Protein AF-A0A933GIL4-F1 (afdb_monomer)

Structure (mmCIF, N/CA/C/O backbone):
data_AF-A0A933GIL4-F1
#
_entry.id   AF-A0A933GIL4-F1
#
loop_
_atom_site.group_PDB
_atom_site.id
_atom_site.type_symbol
_atom_site.label_atom_id
_atom_site.label_alt_id
_atom_site.label_comp_id
_atom_site.label_asym_id
_atom_site.label_entity_id
_atom_site.label_seq_id
_atom_site.pdbx_PDB_ins_code
_atom_site.Cartn_x
_atom_site.Cartn_y
_atom_site.Cartn_z
_atom_site.occupancy
_atom_site.B_iso_or_equiv
_atom_site.auth_seq_id
_atom_site.auth_comp_id
_atom_site.auth_asym_id
_atom_site.auth_atom_id
_atom_site.pdbx_PDB_model_num
ATOM 1 N N . MET A 1 1 ? -9.774 -19.775 23.591 1.00 54.91 1 MET A N 1
ATOM 2 C CA . MET A 1 1 ? -10.561 -20.574 24.565 1.00 54.91 1 MET A CA 1
ATOM 3 C C . MET A 1 1 ? -11.204 -19.707 25.658 1.00 54.91 1 MET A C 1
ATOM 5 O O . MET A 1 1 ? -12.378 -19.913 25.929 1.00 54.91 1 MET A O 1
ATOM 9 N N . MET A 1 2 ? -10.523 -18.695 26.227 1.00 56.56 2 MET A N 1
ATOM 10 C CA . MET A 1 2 ? -11.135 -17.791 27.229 1.00 56.56 2 MET A CA 1
ATOM 11 C C . MET A 1 2 ? -12.311 -16.937 26.715 1.00 56.56 2 MET A C 1
ATOM 13 O O . MET A 1 2 ? -13.256 -16.726 27.466 1.00 56.56 2 MET A O 1
ATOM 17 N N . SER A 1 3 ? -12.311 -16.485 25.454 1.00 56.09 3 SER A N 1
ATOM 18 C CA . SER A 1 3 ? -13.395 -15.637 24.908 1.00 56.09 3 SER A CA 1
ATOM 19 C C . SER A 1 3 ? -14.776 -16.304 24.961 1.00 56.09 3 SER A C 1
ATOM 21 O O . SER A 1 3 ? -15.771 -15.674 25.314 1.00 56.09 3 SER A O 1
ATOM 23 N N . ILE A 1 4 ? -14.814 -17.608 24.678 1.00 66.50 4 ILE A N 1
ATOM 24 C CA . ILE A 1 4 ? -16.025 -18.433 24.682 1.00 66.50 4 ILE A CA 1
ATOM 25 C C . ILE A 1 4 ? -16.576 -18.555 26.108 1.00 66.50 4 ILE A C 1
ATOM 27 O O . ILE A 1 4 ? -17.784 -18.454 26.310 1.00 66.50 4 ILE A O 1
ATOM 31 N N . ILE A 1 5 ? -15.688 -18.681 27.099 1.00 71.38 5 ILE A N 1
ATOM 32 C CA . ILE A 1 5 ? -16.060 -18.757 28.516 1.00 71.38 5 ILE A CA 1
ATOM 33 C C . ILE A 1 5 ? -16.710 -17.443 28.960 1.00 71.38 5 ILE A C 1
ATOM 35 O O . ILE A 1 5 ? -17.788 -17.465 29.547 1.00 71.38 5 ILE A O 1
ATOM 39 N N . TYR A 1 6 ? -16.117 -16.289 28.637 1.00 71.75 6 TYR A N 1
ATOM 40 C CA . TYR A 1 6 ? -16.704 -14.995 29.002 1.00 71.75 6 TYR A CA 1
ATOM 41 C C . TYR A 1 6 ? -18.045 -14.731 28.307 1.00 71.75 6 TYR A C 1
ATOM 43 O O . TYR A 1 6 ? -18.961 -14.216 28.947 1.00 71.75 6 TYR A O 1
ATOM 51 N N . ALA A 1 7 ? -18.201 -15.133 27.042 1.00 73.00 7 ALA A N 1
ATOM 52 C CA . ALA A 1 7 ? -19.472 -15.020 26.327 1.00 73.00 7 ALA A CA 1
ATOM 53 C C . ALA A 1 7 ? -20.576 -15.888 26.962 1.00 73.00 7 ALA A C 1
ATOM 55 O O . ALA A 1 7 ? -21.700 -15.424 27.149 1.00 73.00 7 ALA A O 1
ATOM 56 N N . GLN A 1 8 ? -20.253 -17.124 27.357 1.00 76.81 8 GLN A N 1
ATOM 57 C CA . GLN A 1 8 ? -21.186 -18.020 28.052 1.00 76.81 8 GLN A CA 1
ATOM 58 C C . GLN A 1 8 ? -21.557 -17.505 29.448 1.00 76.81 8 GLN A C 1
ATOM 60 O O . GLN A 1 8 ? -22.727 -17.557 29.832 1.00 76.81 8 GLN A O 1
ATOM 65 N N . VAL A 1 9 ? -20.587 -16.965 30.193 1.00 75.38 9 VAL A N 1
ATOM 66 C CA . VAL A 1 9 ? -20.824 -16.357 31.511 1.00 75.38 9 VAL A CA 1
ATOM 67 C C . VAL A 1 9 ? -21.704 -15.114 31.389 1.00 75.38 9 VAL A C 1
ATOM 69 O O . VAL A 1 9 ? -22.632 -14.963 32.180 1.00 75.38 9 VAL A O 1
ATOM 72 N N . ASN A 1 10 ? -21.467 -14.258 30.390 1.00 77.69 10 ASN A N 1
ATOM 73 C CA . ASN A 1 10 ? -22.270 -13.055 30.176 1.00 77.69 10 ASN A CA 1
ATOM 74 C C . ASN A 1 10 ? -23.712 -13.411 29.781 1.00 77.69 10 ASN A C 1
ATOM 76 O O . ASN A 1 10 ? -24.658 -12.909 30.381 1.00 77.69 10 ASN A O 1
ATOM 80 N N . LYS A 1 11 ? -23.886 -14.370 28.858 1.00 78.12 11 LYS A N 1
ATOM 81 C CA . LYS A 1 11 ? -25.207 -14.884 28.470 1.00 78.12 11 LYS A CA 1
ATOM 82 C C . LYS A 1 11 ? -25.969 -15.458 29.669 1.00 78.12 11 LYS A C 1
ATOM 84 O O . LYS A 1 11 ? -27.085 -15.035 29.938 1.00 78.12 11 LYS A O 1
ATOM 89 N N . SER A 1 12 ? -25.336 -16.330 30.461 1.00 83.69 12 SER A N 1
ATOM 90 C CA . SER A 1 12 ? -25.975 -16.882 31.663 1.00 83.69 12 SER A CA 1
ATOM 91 C C . SER A 1 12 ? -26.290 -15.824 32.725 1.00 83.69 12 SER A C 1
ATOM 93 O O . SER A 1 12 ? -27.194 -16.056 33.525 1.00 83.69 12 SER A O 1
ATOM 95 N N . ALA A 1 13 ? -25.521 -14.738 32.815 1.00 79.50 13 ALA A N 1
ATOM 96 C CA . ALA A 1 13 ? -25.766 -13.666 33.775 1.00 79.50 13 ALA A CA 1
ATOM 97 C C . ALA A 1 13 ? -26.955 -12.798 33.347 1.00 79.50 13 ALA A C 1
ATOM 99 O O . ALA A 1 13 ? -27.804 -12.483 34.177 1.00 79.50 13 ALA A O 1
ATOM 100 N N . LEU A 1 14 ? -27.059 -12.491 32.050 1.00 78.94 14 LEU A N 1
ATOM 101 C CA . LEU A 1 14 ? -28.207 -11.794 31.467 1.00 78.94 14 LEU A CA 1
ATOM 102 C C . LEU A 1 14 ? -29.494 -12.615 31.611 1.00 78.94 14 LEU A C 1
ATOM 104 O O . LEU A 1 14 ? -30.491 -12.086 32.094 1.00 78.94 14 LEU A O 1
ATOM 108 N N . ASP A 1 15 ? -29.446 -13.917 31.310 1.00 86.62 15 ASP A N 1
ATOM 109 C CA . ASP A 1 15 ? -30.593 -14.830 31.451 1.00 86.62 15 ASP A CA 1
ATOM 110 C C . ASP A 1 15 ? -31.094 -14.931 32.907 1.00 86.62 15 ASP A C 1
ATOM 112 O O . ASP A 1 15 ? -32.265 -15.211 33.155 1.00 86.62 15 ASP A O 1
ATOM 116 N N . LYS A 1 16 ? -30.209 -14.695 33.886 1.00 88.94 16 LYS A N 1
ATOM 117 C CA . LYS A 1 16 ? -30.516 -14.726 35.327 1.00 88.94 16 LYS A CA 1
ATOM 118 C C . LYS A 1 16 ? -30.777 -13.344 35.929 1.00 88.94 16 LYS A C 1
ATOM 120 O O . LYS A 1 16 ? -30.914 -13.251 37.145 1.00 88.94 16 LYS A O 1
ATOM 125 N N . ALA A 1 17 ? -30.817 -12.293 35.107 1.00 87.06 17 ALA A N 1
ATOM 126 C CA . ALA A 1 17 ? -30.915 -10.904 35.550 1.00 87.06 17 ALA A CA 1
ATOM 127 C C . ALA A 1 17 ? -29.883 -10.541 36.645 1.00 87.06 17 ALA A C 1
ATOM 129 O O . ALA A 1 17 ? -30.202 -9.834 37.598 1.00 87.06 17 ALA A O 1
ATOM 130 N N . ASP A 1 18 ? -28.641 -11.028 36.511 1.00 88.19 18 ASP A N 1
ATOM 131 C CA . ASP A 1 18 ? -27.508 -10.706 37.388 1.00 88.19 18 ASP A CA 1
ATOM 132 C C . ASP A 1 18 ? -26.613 -9.640 36.721 1.00 88.19 18 ASP A C 1
ATOM 134 O O . ASP A 1 18 ? -25.655 -9.971 36.003 1.00 88.19 18 ASP A O 1
ATOM 138 N N . PRO A 1 19 ? -26.905 -8.341 36.931 1.00 80.44 19 PRO A N 1
ATOM 139 C CA . PRO A 1 19 ? -26.177 -7.258 36.281 1.00 80.44 19 PRO A CA 1
ATOM 140 C C . PRO A 1 19 ? -24.718 -7.184 36.739 1.00 80.44 19 PRO A C 1
ATOM 142 O O . PRO A 1 19 ? -23.852 -6.782 35.964 1.00 80.44 19 PRO A O 1
ATOM 145 N N . PHE A 1 20 ? -24.406 -7.607 37.968 1.00 84.69 20 PHE A N 1
ATOM 146 C CA . PHE A 1 20 ? -23.044 -7.554 38.495 1.00 84.69 20 PHE A CA 1
ATOM 147 C C . PHE A 1 20 ? -22.136 -8.563 37.795 1.00 84.69 20 PHE A C 1
ATOM 149 O O . PHE A 1 20 ? -21.028 -8.208 37.381 1.00 84.69 20 PHE A O 1
ATOM 156 N N . ARG A 1 21 ? -22.606 -9.800 37.594 1.00 79.31 21 ARG A N 1
ATOM 157 C CA . ARG A 1 21 ? -21.859 -10.790 36.806 1.00 79.31 21 ARG A CA 1
ATOM 158 C C . ARG A 1 21 ? -21.740 -10.405 35.339 1.00 79.31 21 ARG A C 1
ATOM 160 O O . ARG A 1 21 ? -20.662 -10.591 34.775 1.00 79.31 21 ARG A O 1
ATOM 167 N N . ALA A 1 22 ? -22.792 -9.853 34.736 1.00 77.69 22 ALA A N 1
ATOM 168 C CA . ALA A 1 22 ? -22.752 -9.409 33.343 1.00 77.69 22 ALA A CA 1
ATOM 169 C C . ALA A 1 22 ? -21.713 -8.290 33.138 1.00 77.69 22 ALA A C 1
ATOM 171 O O . ALA A 1 22 ? -20.880 -8.356 32.228 1.00 77.69 22 ALA A O 1
ATOM 172 N N . VAL A 1 23 ? -21.676 -7.303 34.042 1.00 84.12 23 VAL A N 1
ATOM 173 C CA . VAL A 1 23 ? -20.678 -6.222 34.021 1.00 84.12 23 VAL A CA 1
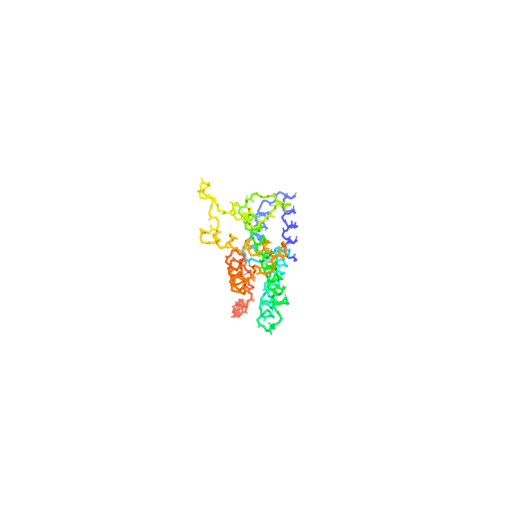ATOM 174 C C . VAL A 1 23 ? -19.266 -6.760 34.255 1.00 84.12 23 VAL A C 1
ATOM 176 O O . VAL A 1 23 ? -18.346 -6.382 33.531 1.00 84.12 23 VAL A O 1
ATOM 179 N N . ALA A 1 24 ? -19.067 -7.661 35.220 1.00 81.88 24 ALA A N 1
ATOM 180 C CA . ALA A 1 24 ? -17.754 -8.252 35.486 1.00 81.88 24 ALA A CA 1
ATOM 181 C C . ALA A 1 24 ? -17.229 -9.076 34.297 1.00 81.88 24 ALA A C 1
ATOM 183 O O . ALA A 1 24 ? -16.057 -8.958 33.936 1.00 81.88 24 ALA A O 1
ATO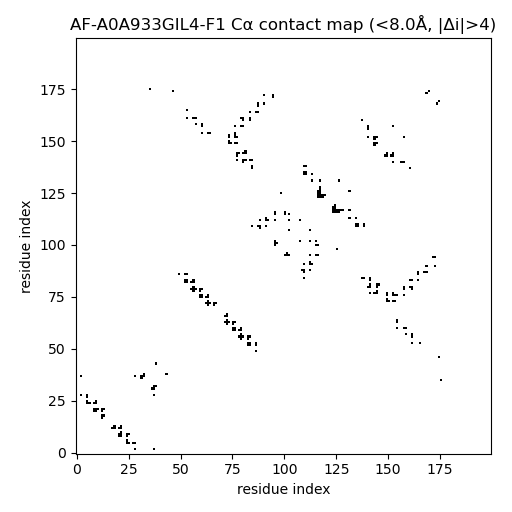M 184 N N . ALA A 1 25 ? -18.093 -9.866 33.652 1.00 80.69 25 ALA A N 1
ATOM 185 C CA . ALA A 1 25 ? -17.741 -10.624 32.456 1.00 80.69 25 ALA A CA 1
ATOM 186 C C . ALA A 1 25 ? -17.396 -9.695 31.284 1.00 80.69 25 ALA A C 1
ATOM 188 O O . ALA A 1 25 ? -16.374 -9.890 30.630 1.00 80.69 25 ALA A O 1
ATOM 189 N N . SER A 1 26 ? -18.194 -8.644 31.074 1.00 79.75 26 SER A N 1
ATOM 190 C CA . SER A 1 26 ? -17.962 -7.650 30.018 1.00 79.75 26 SER A CA 1
ATOM 191 C C . SER A 1 26 ? -16.644 -6.900 30.226 1.00 79.75 26 SER A C 1
ATOM 193 O O . SER A 1 26 ? -15.865 -6.761 29.289 1.00 79.75 26 SER A O 1
ATOM 195 N N . ARG A 1 27 ? -16.326 -6.503 31.466 1.00 82.50 27 ARG A N 1
ATOM 196 C CA . ARG A 1 27 ? -15.027 -5.902 31.817 1.00 82.50 27 ARG A CA 1
ATOM 197 C C . ARG A 1 27 ? -13.855 -6.850 31.571 1.00 82.50 27 ARG A C 1
ATOM 199 O O . ARG A 1 27 ? -12.800 -6.391 31.159 1.00 82.50 27 ARG A O 1
ATOM 206 N N . GLY A 1 28 ? -14.029 -8.151 31.804 1.00 78.94 28 GLY A N 1
ATOM 207 C CA . GLY A 1 28 ? -13.015 -9.160 31.487 1.00 78.94 28 GLY A CA 1
ATOM 208 C C . GLY A 1 28 ? -12.741 -9.272 29.985 1.00 78.94 28 GLY A C 1
ATOM 209 O O . GLY A 1 28 ? -11.585 -9.354 29.587 1.00 78.94 28 GLY A O 1
ATOM 210 N N . VAL A 1 29 ? -13.787 -9.211 29.154 1.00 76.75 29 VAL A N 1
ATOM 211 C CA . VAL A 1 29 ? -13.659 -9.177 27.686 1.00 76.75 29 VAL A CA 1
ATOM 212 C C . VAL A 1 29 ? -12.971 -7.895 27.228 1.00 76.75 29 VAL A C 1
ATOM 214 O O . VAL A 1 29 ? -12.019 -7.978 26.466 1.00 76.75 29 VAL A O 1
ATOM 217 N N . VAL A 1 30 ? -13.402 -6.731 27.723 1.00 74.50 30 VAL A N 1
ATOM 218 C CA . VAL A 1 30 ? -12.770 -5.439 27.402 1.00 74.50 30 VAL A CA 1
ATOM 219 C C . VAL A 1 30 ? -11.296 -5.456 27.793 1.00 74.50 30 VAL A C 1
ATOM 221 O O . VAL A 1 30 ? -10.448 -5.188 26.958 1.00 74.50 30 VAL A O 1
ATOM 224 N N . LYS A 1 31 ? -10.972 -5.907 29.008 1.00 76.69 31 LYS A N 1
ATOM 225 C CA . LYS A 1 31 ? -9.587 -6.024 29.468 1.00 76.69 31 LYS A CA 1
ATOM 226 C C . LYS A 1 31 ? -8.755 -6.961 28.589 1.00 76.69 31 LYS A C 1
ATOM 228 O O . LYS A 1 31 ? -7.637 -6.620 28.241 1.00 76.69 31 LYS A O 1
ATOM 233 N N . LEU A 1 32 ? -9.287 -8.123 28.204 1.00 70.56 32 LEU A N 1
ATOM 234 C CA . LEU A 1 32 ? -8.583 -9.027 27.292 1.00 70.56 32 LEU A CA 1
ATOM 235 C C . LEU A 1 32 ? -8.429 -8.434 25.886 1.00 70.56 32 LEU A C 1
ATOM 237 O O . LEU A 1 32 ? -7.458 -8.753 25.215 1.00 70.56 32 LEU A O 1
ATOM 241 N N . PHE A 1 33 ? -9.361 -7.608 25.420 1.00 70.00 33 PHE A N 1
ATOM 242 C CA . PHE A 1 33 ? -9.220 -6.883 24.158 1.00 70.00 33 PHE A CA 1
ATOM 243 C C . PHE A 1 33 ? -8.138 -5.800 24.258 1.00 70.00 33 PHE A C 1
ATOM 245 O O . PHE A 1 33 ? -7.215 -5.800 23.449 1.00 70.00 33 PHE A O 1
ATOM 252 N N . ASP A 1 34 ? -8.191 -4.966 25.298 1.00 63.38 34 ASP A N 1
ATOM 253 C CA . ASP A 1 34 ? -7.226 -3.893 25.562 1.00 63.38 34 ASP A CA 1
ATOM 254 C C . ASP A 1 34 ? -5.801 -4.435 25.776 1.00 63.38 34 ASP A C 1
ATOM 256 O O . ASP A 1 34 ? -4.825 -3.843 25.321 1.00 63.38 34 ASP A O 1
ATOM 260 N N . GLU A 1 35 ? -5.670 -5.589 26.438 1.00 69.75 35 GLU A N 1
ATOM 261 C CA . GLU A 1 35 ? -4.392 -6.274 26.681 1.00 69.75 35 GLU A CA 1
ATOM 262 C C . GLU A 1 35 ? -3.958 -7.175 25.505 1.00 69.75 35 GLU A C 1
ATOM 264 O O . GLU A 1 35 ? -2.957 -7.884 25.608 1.00 69.75 35 GLU A O 1
ATOM 269 N N . GLY A 1 36 ? -4.702 -7.193 24.392 1.00 58.59 36 GLY A N 1
ATOM 270 C CA . GLY A 1 36 ? -4.370 -7.980 23.196 1.00 58.59 36 GLY A CA 1
ATOM 271 C C . GLY A 1 36 ? -4.590 -9.496 23.322 1.00 58.59 36 GLY A C 1
ATOM 272 O O . GLY A 1 36 ? -4.270 -10.250 22.407 1.00 58.59 36 GLY A O 1
ATOM 273 N N . GLY A 1 37 ? -5.178 -9.973 24.421 1.00 65.38 37 GLY A N 1
ATOM 274 C CA . GLY A 1 37 ? -5.617 -11.362 24.608 1.00 65.38 37 GLY A CA 1
ATOM 275 C C . GLY A 1 37 ? -6.838 -11.770 23.763 1.00 65.38 37 GLY A C 1
ATOM 276 O O . GLY A 1 37 ? -7.138 -12.962 23.656 1.00 65.38 37 GLY A O 1
ATOM 277 N N . LEU A 1 38 ? -7.544 -10.808 23.155 1.00 66.31 38 LEU A N 1
ATOM 278 C CA . LEU A 1 38 ? -8.595 -11.017 22.153 1.00 66.31 38 LEU A CA 1
ATOM 279 C C . LEU A 1 38 ? -8.208 -10.351 20.831 1.00 66.31 38 LEU A C 1
ATOM 281 O O . LEU A 1 38 ? -8.673 -9.260 20.511 1.00 66.31 38 LEU A O 1
ATOM 285 N N . THR A 1 39 ? -7.389 -11.027 20.032 1.00 65.94 39 THR A N 1
ATOM 286 C CA . THR A 1 39 ? -7.159 -10.639 18.637 1.00 65.94 39 THR A CA 1
ATOM 287 C C . THR A 1 39 ? -8.165 -11.319 17.714 1.00 65.94 39 THR A C 1
ATOM 289 O O . THR A 1 39 ? -8.634 -12.430 17.969 1.00 65.94 39 THR A O 1
ATOM 292 N N . SER A 1 40 ? -8.508 -10.649 16.613 1.00 70.25 40 SER A N 1
ATOM 293 C CA . SER A 1 40 ? -9.212 -11.287 15.501 1.00 70.25 40 SER A CA 1
ATOM 294 C C . SER A 1 40 ? -8.217 -12.188 14.760 1.00 70.25 40 SER A C 1
ATOM 296 O O . SER A 1 40 ? -7.281 -11.649 14.162 1.00 70.25 40 SER A O 1
ATOM 298 N N . PRO A 1 41 ? -8.391 -13.528 14.733 1.00 73.19 41 PRO A N 1
ATOM 299 C CA . PRO A 1 41 ? -7.483 -14.418 14.002 1.00 73.19 41 PRO A CA 1
ATOM 300 C C . PRO A 1 41 ? -7.381 -14.040 12.523 1.00 73.19 41 PRO A C 1
ATOM 302 O O . PRO A 1 41 ? -6.319 -14.129 11.920 1.00 73.19 41 PRO A O 1
ATOM 305 N N . ARG A 1 42 ? -8.482 -13.530 11.957 1.00 71.81 42 ARG A N 1
ATOM 306 C CA . ARG A 1 42 ? -8.527 -13.007 10.591 1.00 71.81 42 ARG A CA 1
ATOM 307 C C . ARG A 1 42 ? -7.583 -11.820 10.397 1.00 71.81 42 ARG A C 1
ATOM 309 O O . ARG A 1 42 ? -6.921 -11.748 9.372 1.00 71.81 42 ARG A O 1
ATOM 316 N N . LEU A 1 43 ? -7.524 -10.903 11.363 1.00 74.75 43 LEU A N 1
ATOM 317 C CA . LEU A 1 43 ? -6.654 -9.728 11.287 1.00 74.75 43 LEU A CA 1
ATOM 318 C C . LEU A 1 43 ? -5.178 -10.115 11.453 1.00 74.75 43 LEU A C 1
ATOM 320 O O . LEU A 1 43 ? -4.331 -9.576 10.749 1.00 74.75 43 LEU A O 1
ATOM 324 N N . ALA A 1 44 ? -4.886 -11.077 12.335 1.00 78.25 44 ALA A N 1
ATOM 325 C CA . ALA A 1 44 ? -3.537 -11.607 12.524 1.00 78.25 44 ALA A CA 1
ATOM 326 C C . ALA A 1 44 ? -3.003 -12.268 11.243 1.00 78.25 44 ALA A C 1
ATOM 328 O O . ALA A 1 44 ? -1.940 -11.887 10.763 1.00 78.25 44 ALA A O 1
ATOM 329 N N . ILE A 1 45 ? -3.789 -13.170 10.641 1.00 81.50 45 ILE A N 1
ATOM 330 C CA . ILE A 1 45 ? -3.450 -13.811 9.361 1.00 81.50 45 ILE A CA 1
ATOM 331 C C . ILE A 1 45 ? -3.271 -12.762 8.260 1.00 81.50 45 ILE A C 1
ATOM 333 O O . ILE A 1 45 ? -2.323 -12.829 7.488 1.00 81.50 45 ILE A O 1
ATOM 337 N N . ALA A 1 46 ? -4.153 -11.762 8.188 1.00 80.31 46 ALA A N 1
ATOM 338 C CA . ALA A 1 46 ? -4.036 -10.720 7.176 1.00 80.31 46 ALA A CA 1
ATOM 339 C C . ALA A 1 46 ? -2.754 -9.874 7.336 1.00 80.31 46 ALA A C 1
ATOM 341 O O . ALA A 1 46 ? -2.149 -9.532 6.329 1.00 80.31 46 ALA A O 1
ATOM 342 N N . HIS A 1 47 ? -2.290 -9.587 8.562 1.00 83.69 47 HIS A N 1
ATOM 343 C CA . HIS A 1 47 ? -0.986 -8.927 8.765 1.00 83.69 47 HIS A CA 1
ATOM 344 C C . HIS A 1 47 ? 0.206 -9.823 8.391 1.00 83.69 47 HIS A C 1
ATOM 346 O O . HIS A 1 47 ? 1.218 -9.319 7.909 1.00 83.69 47 HIS A O 1
ATOM 352 N N . GLU A 1 48 ? 0.118 -11.134 8.623 1.00 86.94 48 GLU A N 1
ATOM 353 C CA . GLU A 1 48 ? 1.161 -12.085 8.216 1.00 86.94 48 GLU A CA 1
ATOM 354 C C . GLU A 1 48 ? 1.279 -12.139 6.689 1.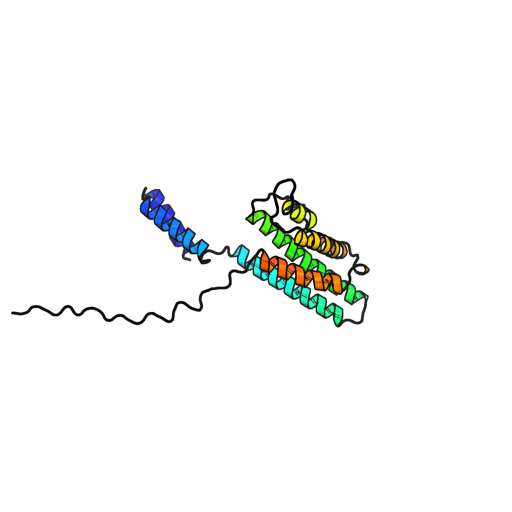00 86.94 48 GLU A C 1
ATOM 356 O O . GLU A 1 48 ? 2.359 -11.912 6.146 1.00 86.94 48 GLU A O 1
ATOM 361 N N . ILE A 1 49 ? 0.145 -12.307 6.000 1.00 89.19 49 ILE A N 1
ATOM 362 C CA . ILE A 1 49 ? 0.074 -12.299 4.534 1.00 89.19 49 ILE A CA 1
ATOM 363 C C . ILE A 1 49 ? 0.609 -10.978 3.972 1.00 89.19 49 ILE A C 1
ATOM 365 O O . ILE A 1 49 ? 1.383 -10.981 3.020 1.00 89.19 49 ILE A O 1
ATOM 369 N N . GLU A 1 50 ? 0.227 -9.843 4.554 1.00 91.44 50 GLU A N 1
ATOM 370 C CA . GLU A 1 50 ? 0.730 -8.526 4.156 1.00 91.44 50 GLU A CA 1
ATOM 371 C C . GLU A 1 50 ? 2.255 -8.414 4.321 1.00 91.44 50 GLU A C 1
ATOM 373 O O . GLU A 1 50 ? 2.953 -7.943 3.418 1.00 91.44 50 GLU A O 1
ATOM 378 N N . GLY A 1 51 ? 2.791 -8.907 5.441 1.00 90.69 51 GLY A N 1
ATOM 379 C CA . GLY A 1 51 ? 4.230 -8.992 5.673 1.00 90.69 51 GLY A CA 1
ATOM 380 C C . GLY A 1 51 ? 4.942 -9.826 4.607 1.00 90.69 51 GLY A C 1
ATOM 381 O O . GLY A 1 51 ? 5.966 -9.390 4.072 1.00 90.69 51 GLY A O 1
ATOM 382 N N . ASP A 1 52 ? 4.379 -10.978 4.251 1.00 94.12 52 ASP A N 1
ATOM 383 C CA . ASP A 1 52 ? 4.911 -11.869 3.221 1.00 94.12 52 ASP A CA 1
ATOM 384 C C . ASP A 1 52 ? 4.852 -11.255 1.820 1.00 94.12 52 ASP A C 1
ATOM 386 O O . ASP A 1 52 ? 5.825 -11.355 1.068 1.00 94.12 52 ASP A O 1
ATOM 390 N N . LEU A 1 53 ? 3.770 -10.546 1.480 1.00 95.19 53 LEU A N 1
ATOM 391 C CA . LEU A 1 53 ? 3.660 -9.802 0.222 1.00 95.19 53 LEU A CA 1
ATOM 392 C C . LEU A 1 53 ? 4.774 -8.759 0.098 1.00 95.19 53 LEU A C 1
ATOM 394 O O . LEU A 1 53 ? 5.417 -8.661 -0.948 1.00 95.19 53 LEU A O 1
ATOM 398 N N . LEU A 1 54 ? 5.047 -8.011 1.169 1.00 96.94 54 LEU A N 1
ATOM 399 C CA . LEU A 1 54 ? 6.112 -7.007 1.180 1.00 96.94 54 LEU A CA 1
ATOM 400 C C . LEU A 1 54 ? 7.513 -7.633 1.188 1.00 96.94 54 LEU A C 1
ATOM 402 O O . LEU A 1 54 ? 8.449 -7.046 0.641 1.00 96.94 54 LEU A O 1
ATOM 406 N N . ASN A 1 55 ? 7.684 -8.815 1.784 1.00 97.62 55 ASN A N 1
ATOM 407 C CA . ASN A 1 55 ? 8.937 -9.571 1.707 1.00 97.62 55 ASN A CA 1
ATOM 408 C C . ASN A 1 55 ? 9.183 -10.076 0.279 1.00 97.62 55 ASN A C 1
ATOM 410 O O . ASN A 1 55 ? 10.296 -9.966 -0.240 1.00 97.62 55 ASN A O 1
ATOM 414 N N . LEU A 1 56 ? 8.136 -10.561 -0.390 1.00 98.25 56 LEU A N 1
ATOM 415 C CA . LEU A 1 56 ? 8.211 -10.967 -1.787 1.00 98.25 56 LEU A CA 1
ATOM 416 C C . LEU A 1 56 ? 8.490 -9.765 -2.698 1.00 98.25 56 LEU A C 1
ATOM 418 O O . LEU A 1 56 ? 9.362 -9.856 -3.557 1.00 98.25 56 LEU A O 1
ATOM 422 N N . ALA A 1 57 ? 7.830 -8.623 -2.483 1.00 98.25 57 ALA A N 1
ATOM 423 C CA . ALA A 1 57 ? 8.087 -7.394 -3.235 1.00 98.25 57 ALA A CA 1
ATOM 424 C C . ALA A 1 57 ? 9.552 -6.934 -3.113 1.00 98.25 57 ALA A C 1
ATOM 426 O O . ALA A 1 57 ? 10.184 -6.574 -4.111 1.00 98.25 57 ALA A O 1
ATOM 427 N N . GLN A 1 58 ? 10.122 -7.018 -1.908 1.00 98.19 58 GLN A N 1
ATOM 428 C CA . GLN A 1 58 ? 11.539 -6.745 -1.671 1.00 98.19 58 GLN A CA 1
ATOM 429 C C . GLN A 1 58 ? 12.435 -7.726 -2.442 1.00 98.19 58 GLN A C 1
ATOM 431 O O . GLN A 1 58 ? 13.334 -7.303 -3.168 1.00 98.19 58 GLN A O 1
ATOM 436 N N . SER A 1 59 ? 12.149 -9.028 -2.364 1.00 98.31 59 SER A N 1
ATOM 437 C CA . SER A 1 59 ? 12.908 -10.057 -3.087 1.00 98.31 59 SER A CA 1
ATOM 438 C C . SER A 1 59 ? 12.882 -9.853 -4.609 1.00 98.31 59 SER A C 1
ATOM 440 O O . SER A 1 59 ? 13.904 -10.015 -5.275 1.00 98.31 59 SER A O 1
ATOM 442 N N . GLN A 1 60 ? 11.744 -9.436 -5.169 1.00 98.44 60 GLN A N 1
ATOM 443 C CA . GLN A 1 60 ? 11.625 -9.103 -6.592 1.00 98.44 60 GLN A CA 1
ATOM 444 C C . GLN A 1 60 ? 12.436 -7.853 -6.961 1.00 98.44 60 GLN A C 1
ATOM 446 O O . GLN A 1 60 ? 13.086 -7.826 -8.004 1.00 98.44 60 GLN A O 1
ATOM 451 N N . THR A 1 61 ? 12.468 -6.849 -6.084 1.00 97.50 61 THR A N 1
ATOM 452 C CA . THR A 1 61 ? 13.294 -5.645 -6.272 1.00 97.50 61 THR A CA 1
ATOM 453 C C . THR A 1 61 ? 14.785 -5.996 -6.321 1.00 97.50 61 THR A C 1
ATOM 455 O O . THR A 1 61 ? 15.501 -5.508 -7.192 1.00 97.50 61 THR A O 1
ATOM 458 N N . GLU A 1 62 ? 15.249 -6.910 -5.464 1.00 97.50 62 GLU A N 1
ATOM 459 C CA . GLU A 1 62 ? 16.627 -7.425 -5.496 1.00 97.50 62 GLU A CA 1
ATOM 460 C C . GLU A 1 62 ? 16.914 -8.275 -6.743 1.00 97.50 62 GLU A C 1
ATOM 462 O O . GLU A 1 62 ? 17.998 -8.198 -7.326 1.00 97.50 62 GLU A O 1
ATOM 467 N N . ALA A 1 63 ? 15.951 -9.090 -7.183 1.00 97.69 63 ALA A N 1
ATOM 468 C CA . ALA A 1 63 ? 16.079 -9.874 -8.410 1.00 97.69 63 ALA A CA 1
ATOM 469 C C . ALA A 1 63 ? 16.227 -8.974 -9.651 1.00 97.69 63 ALA A C 1
ATOM 471 O O . ALA A 1 63 ? 17.013 -9.286 -10.551 1.00 97.69 63 ALA A O 1
ATOM 472 N N . ALA A 1 64 ? 15.534 -7.831 -9.673 1.00 97.44 64 ALA A N 1
ATOM 473 C CA . ALA A 1 64 ? 15.655 -6.821 -10.722 1.00 97.44 64 ALA A CA 1
ATOM 474 C C . ALA A 1 64 ? 17.068 -6.209 -10.803 1.00 97.44 64 ALA A C 1
ATOM 476 O O . ALA A 1 64 ? 17.539 -5.905 -11.899 1.00 97.44 64 ALA A O 1
ATOM 477 N N . GLU A 1 65 ? 17.768 -6.062 -9.673 1.00 95.62 65 GLU A N 1
ATOM 478 C CA . GLU A 1 65 ? 19.142 -5.531 -9.630 1.00 95.62 65 GLU A CA 1
ATOM 479 C C . GLU A 1 65 ? 20.178 -6.537 -10.119 1.00 95.62 65 GLU A C 1
ATOM 481 O O . GLU A 1 65 ? 21.144 -6.167 -10.783 1.00 95.62 65 GLU A O 1
ATOM 486 N N . ARG A 1 66 ? 19.971 -7.820 -9.808 1.00 95.75 66 ARG A N 1
ATOM 487 C CA . ARG A 1 66 ? 20.886 -8.907 -10.193 1.00 95.75 66 ARG A CA 1
ATOM 488 C C . ARG A 1 66 ? 20.740 -9.313 -11.658 1.00 95.75 66 ARG A C 1
ATOM 490 O O . ARG A 1 66 ? 21.617 -9.976 -12.208 1.00 95.75 66 ARG A O 1
ATOM 497 N N . THR A 1 67 ? 19.624 -8.952 -12.282 1.00 95.69 67 THR A N 1
ATOM 498 C CA . THR A 1 67 ? 19.298 -9.345 -13.650 1.00 95.69 67 THR A CA 1
ATOM 499 C C . THR A 1 67 ? 19.891 -8.371 -14.665 1.00 95.69 67 THR A C 1
ATOM 501 O O . THR A 1 67 ? 19.688 -7.163 -14.584 1.00 95.69 67 THR A O 1
ATOM 504 N N . THR A 1 68 ? 20.582 -8.906 -15.673 1.00 94.56 68 THR A N 1
ATOM 505 C CA . THR A 1 68 ? 21.147 -8.127 -16.790 1.00 94.56 68 THR A CA 1
ATOM 506 C C . THR A 1 68 ? 20.179 -7.960 -17.966 1.00 94.56 68 THR A C 1
ATOM 508 O O . THR A 1 68 ? 20.319 -7.026 -18.752 1.00 94.56 68 THR A O 1
ATOM 511 N N . ASP A 1 69 ? 19.181 -8.839 -18.084 1.00 96.88 69 ASP A N 1
ATOM 512 C CA . ASP A 1 69 ? 18.114 -8.770 -19.088 1.00 96.88 69 ASP A CA 1
ATOM 513 C C . ASP A 1 69 ? 17.107 -7.665 -18.729 1.00 96.88 69 ASP A C 1
ATOM 515 O O . ASP A 1 69 ? 16.397 -7.744 -17.722 1.00 96.88 69 ASP A O 1
ATOM 519 N N . SER A 1 70 ? 17.022 -6.639 -19.579 1.00 93.50 70 SER A N 1
ATOM 520 C CA . SER A 1 70 ? 16.133 -5.496 -19.372 1.00 93.50 70 SER A CA 1
ATOM 521 C C . SER A 1 70 ? 14.659 -5.897 -19.310 1.00 93.50 70 SER A C 1
ATOM 523 O O . SER A 1 70 ? 13.917 -5.345 -18.504 1.00 93.50 70 SER A O 1
ATOM 525 N N . THR A 1 71 ? 14.213 -6.875 -20.096 1.00 95.69 71 THR A N 1
ATOM 526 C CA . THR A 1 71 ? 12.809 -7.310 -20.105 1.00 95.69 71 THR A CA 1
ATOM 527 C C . THR A 1 71 ? 12.461 -7.983 -18.786 1.00 95.69 71 THR A C 1
ATOM 529 O O . THR A 1 71 ? 11.483 -7.615 -18.135 1.00 95.69 71 THR A O 1
ATOM 532 N N . ARG A 1 72 ? 13.302 -8.921 -18.337 1.00 96.62 72 ARG A N 1
ATOM 533 C CA . ARG A 1 72 ? 13.119 -9.591 -17.040 1.00 96.62 72 ARG A CA 1
ATOM 534 C C . ARG A 1 72 ? 13.194 -8.609 -15.878 1.00 96.62 72 ARG A C 1
ATOM 536 O O . ARG A 1 72 ? 12.395 -8.710 -14.953 1.00 96.62 72 ARG A O 1
ATOM 543 N N . LYS A 1 73 ? 14.101 -7.631 -15.946 1.00 98.00 73 LYS A N 1
ATOM 544 C CA . LYS A 1 73 ? 14.195 -6.557 -14.953 1.00 98.00 73 LYS A CA 1
ATOM 545 C C . LYS A 1 73 ? 12.874 -5.797 -14.816 1.00 98.00 73 LYS A C 1
ATOM 547 O O . LYS A 1 73 ? 12.375 -5.663 -13.703 1.00 98.00 73 LYS A O 1
ATOM 552 N N . HIS A 1 74 ? 12.282 -5.352 -15.924 1.00 97.75 74 HIS A N 1
ATOM 553 C CA . HIS A 1 74 ? 10.994 -4.653 -15.890 1.00 97.75 74 HIS A CA 1
ATOM 554 C C . HIS A 1 74 ? 9.864 -5.539 -15.340 1.00 97.75 74 HIS A C 1
ATOM 556 O O . HIS A 1 74 ? 9.019 -5.048 -14.597 1.00 97.75 74 HIS A O 1
ATOM 562 N N . VAL A 1 75 ? 9.869 -6.845 -15.632 1.00 97.81 75 VAL A N 1
ATOM 563 C CA . VAL A 1 75 ? 8.895 -7.791 -15.056 1.00 97.81 75 VAL A CA 1
ATOM 564 C C . VAL A 1 75 ? 9.060 -7.910 -13.539 1.00 97.81 75 VAL A C 1
ATOM 566 O O . VAL A 1 75 ? 8.072 -7.806 -12.818 1.00 97.81 75 VAL A O 1
ATOM 569 N N . HIS A 1 76 ? 10.285 -8.070 -13.033 1.00 98.44 76 HIS A N 1
ATOM 570 C CA . HIS A 1 76 ? 10.544 -8.103 -11.590 1.00 98.44 76 HIS A CA 1
ATOM 571 C C . HIS A 1 76 ? 10.065 -6.822 -10.891 1.00 98.44 76 HIS A C 1
ATOM 573 O O . HIS A 1 76 ? 9.394 -6.890 -9.860 1.00 98.44 76 HIS A O 1
ATOM 579 N N . LEU A 1 77 ? 10.336 -5.657 -11.489 1.00 98.56 77 LEU A N 1
ATOM 580 C CA . LEU A 1 77 ? 9.866 -4.366 -10.983 1.00 98.56 77 LEU A CA 1
ATOM 581 C C . LEU A 1 77 ? 8.341 -4.251 -10.978 1.00 98.56 77 LEU A C 1
ATOM 583 O O . LEU A 1 77 ? 7.767 -3.773 -10.002 1.00 98.56 77 LEU A O 1
ATOM 587 N N . ALA A 1 78 ? 7.677 -4.723 -12.031 1.00 98.31 78 ALA A N 1
ATOM 588 C CA . ALA A 1 78 ? 6.224 -4.726 -12.104 1.00 98.31 78 ALA A CA 1
ATOM 589 C C . ALA A 1 78 ? 5.592 -5.637 -11.041 1.00 98.31 78 ALA A C 1
ATOM 591 O O . ALA A 1 78 ? 4.632 -5.232 -10.390 1.00 98.31 78 ALA A O 1
ATOM 592 N N . ILE A 1 79 ? 6.153 -6.831 -10.813 1.00 98.38 79 ILE A N 1
ATOM 593 C CA . ILE A 1 79 ? 5.686 -7.742 -9.757 1.00 98.38 79 ILE A CA 1
ATOM 594 C C . ILE A 1 79 ? 5.861 -7.084 -8.382 1.00 98.38 79 ILE A C 1
ATOM 596 O O . ILE A 1 79 ? 4.928 -7.082 -7.582 1.00 98.38 79 ILE A O 1
ATOM 600 N N . ALA A 1 80 ? 7.022 -6.485 -8.109 1.00 98.62 80 ALA A N 1
ATOM 601 C CA . ALA A 1 80 ? 7.269 -5.780 -6.853 1.00 98.62 80 ALA A CA 1
ATOM 602 C C . ALA A 1 80 ? 6.278 -4.622 -6.626 1.00 98.62 80 ALA A C 1
ATOM 604 O O . ALA A 1 80 ? 5.681 -4.525 -5.553 1.00 98.62 80 ALA A O 1
ATOM 605 N N . ALA A 1 81 ? 6.054 -3.788 -7.647 1.00 98.69 81 ALA A N 1
ATOM 606 C CA . ALA A 1 81 ? 5.089 -2.690 -7.607 1.00 98.69 81 ALA A CA 1
ATOM 607 C C . ALA A 1 81 ? 3.652 -3.179 -7.376 1.00 98.69 81 ALA A C 1
ATOM 609 O O . ALA A 1 81 ? 2.926 -2.600 -6.568 1.00 98.69 81 ALA A O 1
ATOM 610 N N . PHE A 1 82 ? 3.245 -4.256 -8.051 1.00 98.25 82 PHE A N 1
ATOM 611 C CA . PHE A 1 82 ? 1.925 -4.861 -7.889 1.00 98.25 82 PHE A CA 1
ATOM 612 C C . PHE A 1 82 ? 1.702 -5.355 -6.454 1.00 98.25 82 PHE A C 1
ATOM 614 O O . PHE A 1 82 ? 0.695 -5.017 -5.833 1.00 98.25 82 PHE A O 1
ATOM 621 N N . LEU A 1 83 ? 2.660 -6.108 -5.903 1.00 98.31 83 LEU A N 1
ATOM 622 C CA . LEU A 1 83 ? 2.575 -6.671 -4.551 1.00 98.31 83 LEU A CA 1
ATOM 623 C C . LEU A 1 83 ? 2.557 -5.581 -3.472 1.00 98.31 83 LEU A C 1
ATOM 625 O O . LEU A 1 83 ? 1.710 -5.615 -2.580 1.00 98.31 83 LEU A O 1
ATOM 629 N N . ALA A 1 84 ? 3.441 -4.584 -3.573 1.00 98.50 84 ALA A N 1
ATOM 630 C CA . ALA A 1 84 ? 3.440 -3.440 -2.661 1.00 98.50 84 ALA A CA 1
ATOM 631 C C . ALA A 1 84 ? 2.153 -2.607 -2.793 1.00 98.50 84 ALA A C 1
ATOM 633 O O . ALA A 1 84 ? 1.616 -2.121 -1.799 1.00 98.50 84 ALA A O 1
ATOM 634 N N . GLY A 1 85 ? 1.628 -2.478 -4.013 1.00 97.94 85 GLY A N 1
ATOM 635 C CA . GLY A 1 85 ? 0.360 -1.816 -4.296 1.00 97.94 85 GLY A CA 1
ATOM 636 C C . GLY A 1 85 ? -0.839 -2.523 -3.662 1.00 97.94 85 GLY A C 1
ATOM 637 O O . GLY A 1 85 ? -1.699 -1.870 -3.077 1.00 97.94 85 GLY A O 1
ATOM 638 N N . ALA A 1 86 ? -0.878 -3.855 -3.730 1.00 96.31 86 ALA A N 1
ATOM 639 C CA . ALA A 1 86 ? -1.909 -4.658 -3.079 1.00 96.31 86 ALA A CA 1
ATOM 640 C C . ALA A 1 86 ? -1.851 -4.530 -1.547 1.00 96.31 86 ALA A C 1
ATOM 642 O O . ALA A 1 86 ? -2.891 -4.350 -0.916 1.00 96.31 86 ALA A O 1
ATOM 643 N N . ALA A 1 87 ? -0.647 -4.559 -0.965 1.00 96.69 87 ALA A N 1
ATOM 644 C CA . ALA A 1 87 ? -0.450 -4.385 0.474 1.00 96.69 87 ALA A CA 1
ATOM 645 C C . ALA A 1 87 ? -0.956 -3.016 0.959 1.00 96.69 87 ALA A C 1
ATOM 647 O O . ALA A 1 87 ? -1.772 -2.951 1.875 1.00 96.69 87 ALA A O 1
ATOM 648 N N . VAL A 1 88 ? -0.558 -1.916 0.304 1.00 97.69 88 VAL A N 1
ATOM 649 C CA . VAL A 1 88 ? -1.024 -0.585 0.726 1.00 97.69 88 VAL A CA 1
ATOM 650 C C . VAL A 1 88 ? -2.525 -0.398 0.505 1.00 97.69 88 VAL A C 1
ATOM 652 O O . VAL A 1 88 ? -3.173 0.272 1.300 1.00 97.69 88 VAL A O 1
ATOM 655 N N . GLU A 1 89 ? -3.116 -0.999 -0.530 1.00 97.00 89 GLU A N 1
ATOM 656 C CA . GLU A 1 89 ? -4.566 -0.928 -0.724 1.00 97.00 89 GLU A CA 1
ATOM 657 C C . GLU A 1 89 ? -5.336 -1.630 0.405 1.00 97.00 89 GLU A C 1
ATOM 659 O O . GLU A 1 89 ? -6.300 -1.060 0.921 1.00 97.00 89 GLU A O 1
ATOM 664 N N . ASP A 1 90 ? -4.903 -2.824 0.826 1.00 94.56 90 ASP A N 1
ATOM 665 C CA . ASP A 1 90 ? -5.476 -3.515 1.991 1.00 94.56 90 ASP A CA 1
ATOM 666 C C . ASP A 1 90 ? -5.313 -2.681 3.269 1.00 94.56 90 ASP A C 1
ATOM 668 O O . ASP A 1 90 ? -6.273 -2.489 4.023 1.00 94.56 90 ASP A O 1
ATOM 672 N N . ALA A 1 91 ? -4.133 -2.087 3.465 1.00 94.75 91 ALA A N 1
ATOM 673 C CA . ALA A 1 91 ? -3.868 -1.234 4.612 1.00 94.75 91 ALA A CA 1
ATOM 674 C C . ALA A 1 91 ? -4.800 -0.012 4.665 1.00 94.75 91 ALA A C 1
ATOM 676 O O . ALA A 1 91 ? -5.360 0.307 5.714 1.00 94.75 91 ALA A O 1
ATOM 677 N N . LEU A 1 92 ? -5.029 0.647 3.525 1.00 97.25 92 LEU A N 1
ATOM 678 C CA . LEU A 1 92 ? -5.951 1.780 3.428 1.00 97.25 92 LEU A CA 1
ATOM 679 C C . LEU A 1 92 ? -7.405 1.367 3.687 1.00 97.25 92 LEU A C 1
ATOM 681 O O . LEU A 1 92 ? -8.134 2.115 4.333 1.00 97.25 92 LEU A O 1
ATOM 685 N N . ARG A 1 93 ? -7.838 0.186 3.222 1.00 95.44 93 ARG A N 1
ATOM 686 C CA . ARG A 1 93 ? -9.184 -0.348 3.515 1.00 95.44 93 ARG A CA 1
ATOM 687 C C . ARG A 1 93 ? -9.381 -0.531 5.016 1.00 95.44 93 ARG A C 1
ATOM 689 O O . ARG A 1 93 ? -10.370 -0.057 5.566 1.00 95.44 93 ARG A O 1
ATOM 696 N N . ARG A 1 94 ? -8.402 -1.140 5.687 1.00 91.81 94 ARG A N 1
ATOM 697 C CA . ARG A 1 94 ? -8.411 -1.336 7.144 1.00 91.81 94 ARG A CA 1
ATOM 698 C C . ARG A 1 94 ? -8.376 -0.018 7.903 1.00 91.81 94 ARG A C 1
ATOM 700 O O . ARG A 1 94 ? -9.039 0.103 8.928 1.00 91.81 94 ARG A O 1
ATOM 707 N N . LEU A 1 95 ? -7.645 0.971 7.396 1.00 94.44 95 LEU A N 1
ATOM 708 C CA . LEU A 1 95 ? -7.612 2.305 7.981 1.00 94.44 95 LEU A CA 1
ATOM 709 C C . LEU A 1 95 ? -8.968 3.013 7.831 1.00 94.44 95 LEU A C 1
ATOM 711 O O . LEU A 1 95 ? -9.460 3.598 8.792 1.00 94.44 95 LEU A O 1
ATOM 715 N N . CYS A 1 96 ? -9.628 2.893 6.676 1.00 95.56 96 CYS A N 1
ATOM 716 C CA . CYS A 1 96 ? -11.005 3.361 6.514 1.00 95.56 96 CYS A CA 1
ATOM 717 C C . CYS A 1 96 ? -11.947 2.678 7.517 1.00 95.56 96 CYS A C 1
ATOM 719 O O . CYS A 1 96 ? -12.683 3.369 8.221 1.00 95.56 96 CYS A O 1
ATOM 721 N N . ASP A 1 97 ? -11.884 1.347 7.628 1.00 91.31 97 ASP A N 1
ATOM 722 C CA . ASP A 1 97 ? -12.721 0.568 8.548 1.00 91.31 97 ASP A CA 1
ATOM 723 C C . ASP A 1 97 ? -12.494 0.990 10.012 1.00 91.31 97 ASP A C 1
ATOM 725 O O . ASP A 1 97 ? -13.453 1.200 10.756 1.00 91.31 97 ASP A O 1
ATOM 729 N N . ALA A 1 98 ? -11.233 1.182 10.420 1.00 88.62 98 ALA A N 1
ATOM 730 C CA . ALA A 1 98 ? -10.855 1.596 11.772 1.00 88.62 98 ALA A CA 1
ATOM 731 C C . ALA A 1 98 ? -11.359 3.002 12.142 1.00 88.62 98 ALA A C 1
ATOM 733 O O . ALA A 1 98 ? -11.633 3.270 13.312 1.00 88.62 98 ALA A O 1
ATOM 734 N N . HIS A 1 99 ? -11.514 3.885 11.153 1.00 92.38 99 HIS A N 1
ATOM 735 C CA . HIS A 1 99 ? -12.010 5.251 11.333 1.00 92.38 99 HIS A CA 1
ATOM 736 C C . HIS A 1 99 ? -13.496 5.418 10.969 1.00 92.38 99 HIS A C 1
ATOM 738 O O . HIS A 1 99 ? -14.006 6.538 10.981 1.00 92.38 99 HIS A O 1
ATOM 744 N N . GLY A 1 100 ? -14.206 4.330 10.646 1.00 92.56 100 GLY A N 1
ATOM 745 C CA . GLY A 1 100 ? -15.621 4.375 10.261 1.00 92.56 100 GLY A CA 1
ATOM 746 C C . GLY A 1 100 ? -15.887 5.104 8.937 1.00 92.56 100 GLY A C 1
ATOM 747 O O . GLY A 1 100 ? -16.995 5.589 8.708 1.00 92.56 100 GLY A O 1
ATOM 748 N N . ILE A 1 101 ? -14.884 5.204 8.062 1.00 94.75 101 ILE A N 1
ATOM 749 C CA . ILE A 1 101 ? -14.988 5.856 6.755 1.00 94.75 101 ILE A CA 1
ATOM 750 C C . ILE A 1 101 ? -15.555 4.855 5.750 1.00 94.75 101 ILE A C 1
ATOM 752 O O . ILE A 1 101 ? -14.977 3.803 5.488 1.00 94.75 101 ILE A O 1
ATOM 756 N N . THR A 1 102 ? -16.700 5.192 5.157 1.00 94.75 102 THR A N 1
ATOM 757 C CA . THR A 1 102 ? -17.355 4.330 4.166 1.00 94.75 102 THR A CA 1
ATOM 758 C C . THR A 1 102 ? -16.671 4.441 2.803 1.00 94.75 102 THR A C 1
ATOM 760 O O . THR A 1 102 ? -16.385 5.539 2.328 1.00 94.75 102 THR A O 1
ATOM 763 N N . TYR A 1 103 ? -16.468 3.305 2.137 1.00 94.94 103 TYR A N 1
ATOM 764 C CA . TYR A 1 103 ? -15.985 3.218 0.758 1.00 94.94 103 TYR A CA 1
ATOM 765 C C . TYR A 1 103 ? -16.703 2.088 0.010 1.00 94.94 103 TYR A C 1
ATOM 767 O O . TYR A 1 103 ? -17.287 1.201 0.627 1.00 94.94 103 TYR A O 1
ATOM 775 N N . ASP A 1 104 ? -16.664 2.111 -1.325 1.00 93.88 104 ASP A N 1
ATOM 776 C CA . ASP A 1 104 ? -17.188 1.027 -2.168 1.00 93.88 104 ASP A CA 1
ATOM 777 C C . ASP A 1 104 ? -16.132 -0.087 -2.305 1.00 93.88 104 ASP A C 1
ATOM 779 O O . ASP A 1 104 ? -15.113 0.131 -2.972 1.00 93.88 104 ASP A O 1
ATOM 783 N N . PRO A 1 105 ? -16.346 -1.290 -1.737 1.00 89.06 105 PRO A N 1
ATOM 784 C CA . PRO A 1 105 ? -15.350 -2.355 -1.777 1.00 89.06 105 PRO A CA 1
ATOM 785 C C . PRO A 1 105 ? -15.058 -2.875 -3.189 1.00 89.06 105 PRO A C 1
ATOM 787 O O . PRO A 1 105 ? -13.939 -3.328 -3.428 1.00 89.06 105 PRO A O 1
ATOM 790 N N . GLN A 1 106 ? -16.032 -2.795 -4.106 1.00 90.50 106 GLN A N 1
ATOM 791 C CA . GLN A 1 106 ? -15.939 -3.301 -5.484 1.00 90.50 106 GLN A CA 1
ATOM 792 C C . GLN A 1 106 ? -15.219 -2.333 -6.419 1.00 90.50 106 GLN A C 1
ATOM 794 O O . GLN A 1 106 ? -14.765 -2.712 -7.496 1.00 90.50 106 GLN A O 1
ATOM 799 N N . ARG A 1 107 ? -15.139 -1.061 -6.028 1.00 90.75 107 ARG A N 1
ATOM 800 C CA . ARG A 1 107 ? -14.528 0.000 -6.833 1.00 90.75 107 ARG A CA 1
ATOM 801 C C . ARG A 1 107 ? -13.376 0.696 -6.130 1.00 90.75 107 ARG A C 1
ATOM 803 O O . ARG A 1 107 ? -12.926 1.727 -6.637 1.00 90.75 107 ARG A O 1
ATOM 810 N N . ALA A 1 108 ? -12.954 0.193 -4.977 1.00 92.12 108 ALA A N 1
ATOM 811 C CA . ALA A 1 108 ? -11.852 0.746 -4.217 1.00 92.12 108 ALA A CA 1
ATOM 812 C C . ALA A 1 108 ? -10.539 0.640 -5.000 1.00 92.12 108 ALA A C 1
ATOM 814 O O . ALA A 1 108 ? -10.312 -0.285 -5.772 1.00 92.12 108 ALA A O 1
ATOM 815 N N . SER A 1 109 ? -9.724 1.669 -4.823 1.00 96.31 109 SER A N 1
ATOM 816 C CA . SER A 1 109 ? -8.379 1.803 -5.359 1.00 96.31 109 SER A CA 1
ATOM 817 C C . SER A 1 109 ? -7.595 2.690 -4.403 1.00 96.31 109 SER A C 1
ATOM 819 O O . SER A 1 109 ? -8.207 3.460 -3.652 1.00 96.31 109 SER A O 1
ATOM 821 N N . ILE A 1 110 ? -6.263 2.645 -4.473 1.00 97.75 110 ILE A N 1
ATOM 822 C CA . ILE A 1 110 ? -5.383 3.514 -3.671 1.00 97.75 110 ILE A CA 1
ATOM 823 C C . ILE A 1 110 ? -5.863 4.969 -3.720 1.00 97.75 110 ILE A C 1
ATOM 825 O O . ILE A 1 110 ? -6.130 5.554 -2.677 1.00 97.75 110 ILE A O 1
ATOM 829 N N . ALA A 1 111 ? -6.090 5.518 -4.919 1.00 97.56 111 ALA A N 1
ATOM 830 C CA . ALA A 1 111 ? -6.514 6.908 -5.091 1.00 97.56 111 ALA A CA 1
ATOM 831 C C . ALA A 1 111 ? -7.854 7.228 -4.401 1.00 97.56 111 ALA A C 1
ATOM 833 O O . ALA A 1 111 ? -8.004 8.290 -3.796 1.00 97.56 111 ALA A O 1
ATOM 834 N N . LYS A 1 112 ? -8.841 6.324 -4.468 1.00 97.50 112 LYS A N 1
ATOM 835 C CA . LYS A 1 112 ? -10.157 6.551 -3.847 1.00 97.50 112 LYS A CA 1
ATOM 836 C C . LYS A 1 112 ? -10.105 6.437 -2.331 1.00 97.50 112 LYS A C 1
ATOM 838 O O . LYS A 1 112 ? -10.712 7.255 -1.650 1.00 97.50 112 LYS A O 1
ATOM 843 N N . LEU A 1 113 ? -9.383 5.446 -1.814 1.00 98.31 113 LEU A N 1
ATOM 844 C CA . LEU A 1 113 ? -9.227 5.243 -0.375 1.00 98.31 113 LEU A CA 1
ATOM 845 C C . LEU A 1 113 ? -8.414 6.384 0.244 1.00 98.31 113 LEU A C 1
ATOM 847 O O . LEU A 1 113 ? -8.837 6.980 1.227 1.00 98.31 113 LEU A O 1
ATOM 851 N N . GLN A 1 114 ? -7.307 6.763 -0.397 1.00 97.81 114 GLN A N 1
ATOM 852 C CA . GLN A 1 114 ? -6.521 7.948 -0.059 1.00 97.81 114 GLN A CA 1
ATOM 853 C C . GLN A 1 114 ? -7.398 9.207 -0.007 1.00 97.81 114 GLN A C 1
ATOM 855 O O . GLN A 1 114 ? -7.367 9.930 0.985 1.00 97.81 114 GLN A O 1
ATOM 860 N N . SER A 1 115 ? -8.209 9.453 -1.045 1.00 97.06 115 SER A N 1
ATOM 861 C CA . SER A 1 115 ? -9.107 10.618 -1.078 1.00 97.06 115 SER A CA 1
ATOM 862 C C . SER A 1 115 ? -10.147 10.578 0.039 1.00 97.06 115 SER A C 1
ATOM 864 O O . SER A 1 115 ? -10.555 11.626 0.514 1.00 97.06 115 SER A O 1
ATOM 866 N N . ALA A 1 116 ? -10.580 9.393 0.476 1.00 97.12 116 ALA A N 1
ATOM 867 C CA . ALA A 1 116 ? -11.507 9.262 1.594 1.00 97.12 116 ALA A CA 1
ATOM 868 C C . ALA A 1 116 ? -10.833 9.579 2.942 1.00 97.12 116 ALA A C 1
ATOM 870 O O . ALA A 1 116 ? -11.450 10.209 3.800 1.00 97.12 116 ALA A O 1
ATOM 871 N N . LEU A 1 117 ? -9.565 9.185 3.098 1.00 97.38 117 LEU A N 1
ATOM 872 C CA . LEU A 1 117 ? -8.754 9.339 4.313 1.00 97.38 117 LEU A CA 1
ATOM 873 C C . LEU A 1 117 ? -8.133 10.735 4.483 1.00 97.38 117 LEU A C 1
ATOM 875 O O . LEU A 1 117 ? -7.700 11.079 5.586 1.00 97.38 117 LEU A O 1
ATOM 879 N N . PHE A 1 118 ? -8.087 11.534 3.414 1.00 98.00 118 PHE A N 1
ATOM 880 C CA . PHE A 1 118 ? -7.552 12.894 3.423 1.00 98.00 118 PHE A CA 1
ATOM 881 C C . PHE A 1 118 ? -8.486 13.877 2.707 1.00 98.00 118 PHE A C 1
ATOM 883 O O . PHE A 1 118 ? -8.417 14.074 1.495 1.00 98.00 118 PHE A O 1
ATOM 890 N N . GLN A 1 119 ? -9.342 14.535 3.485 1.00 96.12 119 GLN A N 1
ATOM 891 C CA . GLN A 1 119 ? -10.265 15.583 3.056 1.00 96.12 119 GLN A CA 1
ATOM 892 C C . GLN A 1 119 ? -10.210 16.771 4.035 1.00 96.12 119 GLN A C 1
ATOM 894 O O . GLN A 1 119 ? -11.114 16.931 4.861 1.00 96.12 119 GLN A O 1
ATOM 899 N N . PRO A 1 120 ? -9.195 17.652 3.940 1.00 94.38 120 PRO A N 1
ATOM 900 C CA . PRO A 1 120 ? -9.055 18.794 4.852 1.00 94.38 120 PRO A CA 1
ATOM 901 C C . PRO A 1 120 ? -10.279 19.722 4.862 1.00 94.38 120 PRO A C 1
ATOM 903 O O . PRO A 1 120 ? -10.672 20.235 5.906 1.00 94.38 120 PRO A O 1
ATOM 906 N N . ALA A 1 121 ? -10.953 19.877 3.715 1.00 95.31 121 ALA A N 1
ATOM 907 C CA . ALA A 1 121 ? -12.193 20.653 3.601 1.00 95.31 121 ALA A CA 1
ATOM 908 C C . ALA A 1 121 ? -13.352 20.088 4.448 1.00 95.31 121 ALA A C 1
ATOM 910 O O . ALA A 1 121 ? -14.264 20.824 4.816 1.00 95.31 121 ALA A O 1
ATOM 911 N N . HIS A 1 122 ? -13.302 18.794 4.770 1.00 93.75 122 HIS A N 1
ATOM 912 C CA . HIS A 1 122 ? -14.274 18.084 5.600 1.00 93.75 122 HIS A CA 1
ATOM 913 C C . HIS A 1 122 ? -13.704 17.704 6.976 1.00 93.75 122 HIS A C 1
ATOM 915 O O . HIS A 1 122 ? -14.324 16.916 7.683 1.00 93.75 122 HIS A O 1
ATOM 921 N N . GLN A 1 123 ? -12.550 18.265 7.366 1.00 93.56 123 GLN A N 1
ATOM 922 C CA . GLN A 1 123 ? -11.856 17.977 8.630 1.00 93.56 123 GLN A CA 1
ATOM 923 C C . GLN A 1 123 ? -11.476 16.493 8.808 1.00 93.56 123 GLN A C 1
ATOM 925 O O . GLN A 1 123 ? -11.418 15.990 9.929 1.00 93.56 123 GLN A O 1
ATOM 930 N N . ILE A 1 124 ? -11.208 15.785 7.705 1.00 94.38 124 ILE A N 1
ATOM 931 C CA . ILE A 1 124 ? -10.730 14.396 7.720 1.00 94.38 124 ILE A CA 1
ATOM 932 C C . ILE A 1 124 ? -9.253 14.392 7.325 1.00 94.38 124 ILE A C 1
ATOM 934 O O . ILE A 1 124 ? -8.918 14.653 6.174 1.00 94.38 124 ILE A O 1
ATOM 938 N N . GLU A 1 125 ? -8.366 14.082 8.266 1.00 96.31 125 GLU A N 1
ATOM 939 C CA . GLU A 1 125 ? -6.912 14.022 8.047 1.00 96.31 125 GLU A CA 1
ATOM 940 C C . GLU A 1 125 ? -6.321 12.805 8.772 1.00 96.31 125 GLU A C 1
ATOM 942 O O . GLU A 1 125 ? -5.485 12.925 9.664 1.00 96.31 125 GLU A O 1
ATOM 947 N N . VAL A 1 126 ? -6.810 11.609 8.423 1.00 97.00 126 VAL A N 1
ATOM 948 C CA . VAL A 1 126 ? -6.339 10.346 9.025 1.00 97.00 126 VAL A CA 1
ATOM 949 C C . VAL A 1 126 ? -4.896 10.052 8.611 1.00 97.00 126 VAL A C 1
ATOM 951 O O . VAL A 1 126 ? -4.086 9.570 9.401 1.00 97.00 126 VAL A O 1
ATOM 954 N N . ILE A 1 127 ? -4.563 10.390 7.368 1.00 97.69 127 ILE A N 1
ATOM 955 C CA . ILE A 1 127 ? -3.198 10.403 6.846 1.00 97.69 127 ILE A CA 1
ATOM 956 C C . ILE A 1 127 ? -2.712 11.849 6.725 1.00 97.69 127 ILE A C 1
ATOM 958 O O . ILE A 1 127 ? -3.499 12.771 6.524 1.00 97.69 127 ILE A O 1
ATOM 962 N N . SER A 1 128 ? -1.405 12.068 6.812 1.00 97.44 128 SER A N 1
ATOM 963 C CA . SER A 1 128 ? -0.815 13.396 6.630 1.00 97.44 128 SER A CA 1
ATOM 964 C C . SER A 1 128 ? -0.800 13.836 5.162 1.00 97.44 128 SER A C 1
ATOM 966 O O . SER A 1 128 ? -0.816 13.023 4.237 1.00 97.44 128 SER A O 1
ATOM 968 N N . SER A 1 129 ? -0.646 15.144 4.928 1.00 97.31 129 SER A N 1
ATOM 969 C CA . SER A 1 129 ? -0.460 15.711 3.580 1.00 97.31 129 SER A CA 1
ATOM 970 C C . SER A 1 129 ? 0.729 15.094 2.821 1.00 97.31 129 SER A C 1
ATOM 972 O O . SER A 1 129 ? 0.677 14.925 1.601 1.00 97.31 129 SER A O 1
ATOM 974 N N . THR A 1 130 ? 1.801 14.728 3.531 1.00 97.81 130 THR A N 1
ATOM 975 C CA . THR A 1 130 ? 2.969 14.059 2.938 1.00 97.81 130 THR A CA 1
ATOM 976 C C . THR A 1 130 ? 2.634 12.635 2.510 1.00 97.81 130 THR A C 1
ATOM 978 O O . THR A 1 130 ? 2.932 12.263 1.377 1.00 97.81 130 THR A O 1
ATOM 981 N N . GLU A 1 131 ? 1.970 11.862 3.370 1.00 98.25 131 GLU A N 1
ATOM 982 C CA . GLU A 1 131 ? 1.522 10.500 3.046 1.00 98.25 131 GLU A CA 1
ATOM 983 C C . GLU A 1 131 ? 0.530 10.509 1.885 1.00 98.25 131 GLU A C 1
ATOM 985 O O . GLU A 1 131 ? 0.642 9.694 0.978 1.00 98.25 131 GLU A O 1
ATOM 990 N N . ASN A 1 132 ? -0.373 11.490 1.841 1.00 98.25 132 ASN A N 1
ATOM 991 C CA . ASN A 1 132 ? -1.284 11.687 0.720 1.00 98.25 132 ASN A CA 1
ATOM 992 C C . ASN A 1 132 ? -0.524 11.836 -0.615 1.00 98.25 132 ASN A C 1
ATOM 994 O O . ASN A 1 132 ? -0.856 11.186 -1.600 1.00 98.25 132 ASN A O 1
ATOM 998 N N . LYS A 1 133 ? 0.553 12.630 -0.661 1.00 98.31 133 LYS A N 1
ATOM 999 C CA . LYS A 1 133 ? 1.378 12.766 -1.879 1.00 98.31 133 LYS A CA 1
ATOM 1000 C C . LYS A 1 133 ? 2.129 11.478 -2.226 1.00 98.31 133 LYS A C 1
ATOM 1002 O O . LYS A 1 133 ? 2.243 11.143 -3.404 1.00 98.31 133 LYS A O 1
ATOM 1007 N N . GLN A 1 134 ? 2.635 10.766 -1.220 1.00 98.25 134 GLN A N 1
ATOM 1008 C CA . GLN A 1 134 ? 3.311 9.481 -1.415 1.00 98.25 134 GLN A CA 1
ATOM 1009 C C . GLN A 1 134 ? 2.357 8.425 -1.983 1.00 98.25 134 GLN A C 1
ATOM 1011 O O . GLN A 1 134 ? 2.706 7.756 -2.951 1.00 98.25 134 GLN A O 1
ATOM 1016 N N . LEU A 1 135 ? 1.134 8.343 -1.458 1.00 98.56 135 LEU A N 1
ATOM 1017 C CA . LEU A 1 135 ? 0.090 7.436 -1.935 1.00 98.56 135 LEU A CA 1
ATOM 1018 C C . LEU A 1 135 ? -0.305 7.714 -3.388 1.00 98.56 135 LEU A C 1
ATOM 1020 O O . LEU A 1 135 ? -0.473 6.767 -4.155 1.00 98.56 135 LEU A O 1
ATOM 1024 N N . THR A 1 136 ? -0.347 8.984 -3.807 1.00 98.44 136 THR A N 1
ATOM 1025 C CA . THR A 1 136 ? -0.536 9.334 -5.224 1.00 98.44 136 THR A CA 1
ATOM 1026 C C . THR A 1 136 ? 0.574 8.742 -6.095 1.00 98.44 136 THR A C 1
ATOM 1028 O O . THR A 1 136 ? 0.288 8.138 -7.129 1.00 98.44 136 THR A O 1
ATOM 1031 N N . ALA A 1 137 ? 1.836 8.885 -5.678 1.00 98.31 137 ALA A N 1
ATOM 1032 C CA . ALA A 1 137 ? 2.978 8.355 -6.422 1.00 98.31 137 ALA A CA 1
ATOM 1033 C C . ALA A 1 137 ? 2.968 6.817 -6.472 1.00 98.31 137 ALA A C 1
ATOM 1035 O O . ALA A 1 137 ? 3.152 6.230 -7.534 1.00 98.31 137 ALA A O 1
ATOM 1036 N N . TRP A 1 138 ? 2.689 6.152 -5.349 1.00 98.56 138 TRP A N 1
ATOM 1037 C CA . TRP A 1 138 ? 2.575 4.691 -5.294 1.00 98.56 138 TRP A CA 1
ATOM 1038 C C . TRP A 1 138 ? 1.410 4.172 -6.140 1.00 98.56 138 TRP A C 1
ATOM 1040 O O . TRP A 1 138 ? 1.542 3.145 -6.805 1.00 98.56 138 TRP A O 1
ATOM 1050 N N . GLY A 1 139 ? 0.293 4.903 -6.166 1.00 98.19 139 GLY A N 1
ATOM 1051 C CA . GLY A 1 139 ? -0.846 4.618 -7.031 1.00 98.19 139 GLY A CA 1
ATOM 1052 C C . GLY A 1 139 ? -0.475 4.643 -8.514 1.00 98.19 139 GLY A C 1
ATOM 1053 O O . GLY A 1 139 ? -0.866 3.739 -9.248 1.00 98.19 139 GLY A O 1
ATOM 1054 N N . ASP A 1 140 ? 0.318 5.623 -8.954 1.00 98.12 140 ASP A N 1
ATOM 1055 C CA . ASP A 1 140 ? 0.808 5.685 -10.337 1.00 98.12 140 ASP A CA 1
ATOM 1056 C C . ASP A 1 140 ? 1.725 4.499 -10.685 1.00 98.12 140 ASP A C 1
ATOM 1058 O O . ASP A 1 140 ? 1.492 3.808 -11.681 1.00 98.12 140 ASP A O 1
ATOM 1062 N N . THR A 1 141 ? 2.704 4.192 -9.827 1.00 98.25 141 THR A N 1
ATOM 1063 C CA . THR A 1 141 ? 3.615 3.046 -10.010 1.00 98.25 141 THR A CA 1
ATOM 1064 C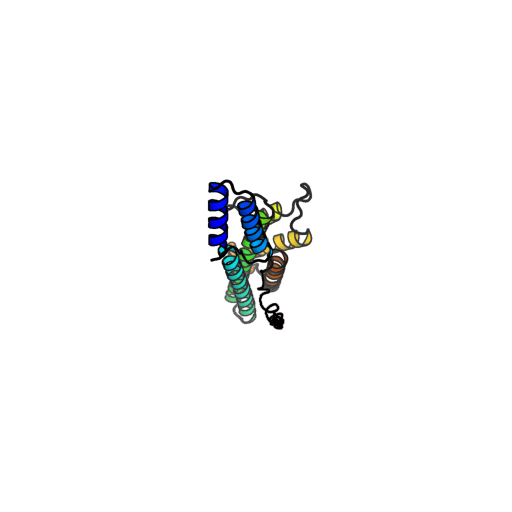 C . THR A 1 141 ? 2.853 1.722 -10.093 1.00 98.25 141 THR A C 1
ATOM 1066 O O . THR A 1 141 ? 3.083 0.921 -11.002 1.00 98.25 141 THR A O 1
ATOM 1069 N N . ARG A 1 142 ? 1.884 1.507 -9.197 1.00 97.69 142 ARG A N 1
ATOM 1070 C CA . ARG A 1 142 ? 0.997 0.336 -9.215 1.00 97.69 142 ARG A CA 1
ATOM 1071 C C . ARG A 1 142 ? 0.170 0.282 -10.500 1.00 97.69 142 ARG A C 1
ATOM 1073 O O . ARG A 1 142 ? 0.070 -0.774 -11.114 1.00 97.69 142 ARG A O 1
ATOM 1080 N N . ASN A 1 143 ? -0.397 1.404 -10.944 1.00 97.69 143 ASN A N 1
ATOM 1081 C CA . ASN A 1 143 ? -1.203 1.454 -12.169 1.00 97.69 143 ASN A CA 1
ATOM 1082 C C . ASN A 1 143 ? -0.380 1.131 -13.422 1.00 97.69 143 ASN A C 1
ATOM 1084 O O . ASN A 1 143 ? -0.881 0.472 -14.331 1.00 97.69 143 ASN A O 1
ATOM 1088 N N . LYS A 1 144 ? 0.886 1.561 -13.488 1.00 98.19 144 LYS A N 1
ATOM 1089 C CA . LYS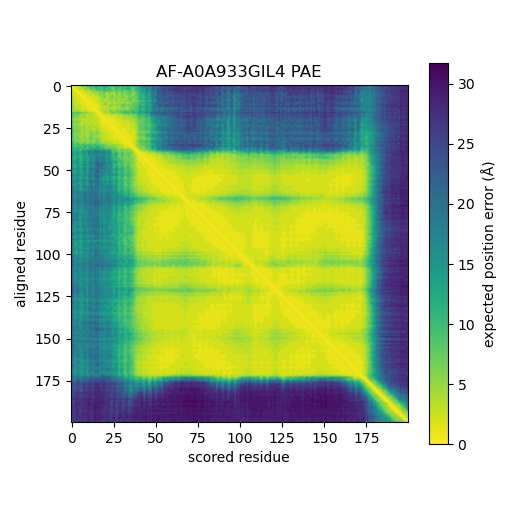 A 1 144 ? 1.798 1.152 -14.568 1.00 98.19 144 LYS A CA 1
ATOM 1090 C C . LYS A 1 144 ? 1.978 -0.369 -14.599 1.00 98.19 144 LYS A C 1
ATOM 1092 O O . LYS A 1 144 ? 1.934 -0.945 -15.684 1.00 98.19 144 LYS A O 1
ATOM 1097 N N . ALA A 1 145 ? 2.116 -1.013 -13.438 1.00 97.44 145 ALA A N 1
ATOM 1098 C CA . ALA A 1 145 ? 2.221 -2.469 -13.347 1.00 97.44 145 ALA A CA 1
ATOM 1099 C C . ALA A 1 145 ? 0.923 -3.164 -13.799 1.00 97.44 145 ALA A C 1
ATOM 1101 O O . ALA A 1 145 ? 0.954 -4.016 -14.681 1.00 97.44 145 ALA A O 1
ATOM 1102 N N . ASP A 1 146 ? -0.233 -2.749 -13.291 1.00 96.06 146 ASP A N 1
ATOM 1103 C CA . ASP A 1 146 ? -1.531 -3.333 -13.661 1.00 96.06 146 ASP A CA 1
ATOM 1104 C C . ASP A 1 146 ? -1.857 -3.236 -15.157 1.00 96.06 146 ASP A C 1
ATOM 1106 O O . ASP A 1 146 ? -2.511 -4.111 -15.722 1.00 96.06 146 ASP A O 1
ATOM 1110 N N . HIS A 1 147 ? -1.407 -2.164 -15.808 1.00 96.31 147 HIS A N 1
ATOM 1111 C CA . HIS A 1 147 ? -1.674 -1.908 -17.222 1.00 96.31 147 HIS A CA 1
ATOM 1112 C C . HIS A 1 147 ? -0.551 -2.372 -18.158 1.00 96.31 147 HIS A C 1
ATOM 1114 O O . HIS A 1 147 ? -0.561 -2.025 -19.337 1.00 96.31 147 HIS A O 1
ATOM 1120 N N . GLY A 1 148 ? 0.421 -3.148 -17.664 1.00 95.25 148 GLY A N 1
ATOM 1121 C CA . GLY A 1 148 ? 1.480 -3.718 -18.503 1.00 95.25 148 GLY A CA 1
ATOM 1122 C C . GLY A 1 148 ? 2.529 -2.710 -18.987 1.00 95.25 148 GLY A C 1
ATOM 1123 O O . GLY A 1 148 ? 3.333 -3.031 -19.860 1.00 95.25 148 GLY A O 1
ATOM 1124 N N . ARG A 1 149 ? 2.561 -1.494 -18.430 1.00 97.25 149 ARG A N 1
ATOM 1125 C CA . ARG A 1 149 ? 3.499 -0.420 -18.806 1.00 97.25 149 ARG A CA 1
ATOM 1126 C C . ARG A 1 149 ? 4.832 -0.567 -18.075 1.00 97.25 149 ARG A C 1
ATOM 1128 O O . ARG A 1 149 ? 5.313 0.354 -17.423 1.00 97.25 149 ARG A O 1
ATOM 1135 N N . PHE A 1 150 ? 5.429 -1.755 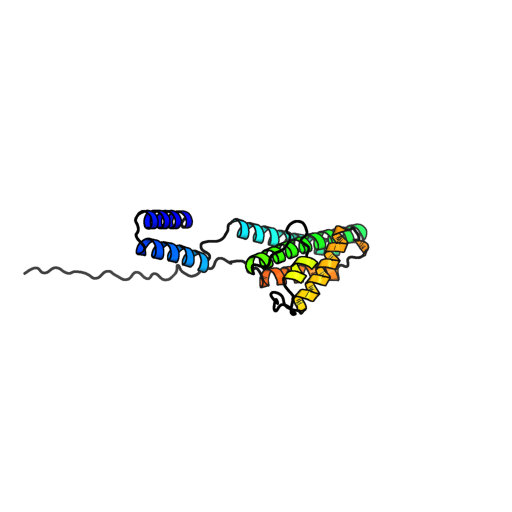-18.143 1.00 96.94 150 PHE A N 1
ATOM 1136 C CA . PHE A 1 150 ? 6.580 -2.105 -17.305 1.00 96.94 150 PHE A CA 1
ATOM 1137 C C . PHE A 1 150 ? 7.834 -1.287 -17.628 1.00 96.94 150 PHE A C 1
ATOM 1139 O O . PHE A 1 150 ? 8.625 -1.008 -16.735 1.00 96.94 150 PHE A O 1
ATOM 1146 N N . SER A 1 151 ? 7.995 -0.860 -18.882 1.00 95.44 151 SER A N 1
ATOM 1147 C CA . SER A 1 151 ? 9.099 0.006 -19.315 1.00 95.44 151 SER A CA 1
ATOM 1148 C C . SER A 1 151 ? 9.053 1.417 -18.719 1.00 95.44 151 SER A C 1
ATOM 1150 O O . SER A 1 151 ? 10.041 2.138 -18.796 1.00 95.44 151 SER A O 1
ATOM 1152 N N . GLU A 1 152 ? 7.916 1.828 -18.149 1.00 97.06 152 GLU A N 1
ATOM 1153 C CA . GLU A 1 152 ? 7.746 3.122 -17.474 1.00 97.06 152 GLU A CA 1
ATOM 1154 C C . GLU A 1 152 ? 8.030 3.044 -15.965 1.00 97.06 152 GLU A C 1
ATOM 1156 O O . GLU A 1 152 ? 7.892 4.046 -15.265 1.00 97.06 152 GLU A O 1
ATOM 1161 N N . ILE A 1 153 ? 8.380 1.860 -15.451 1.00 97.44 153 ILE A N 1
ATOM 1162 C CA . ILE A 1 153 ? 8.650 1.624 -14.032 1.00 97.44 153 ILE A CA 1
ATOM 1163 C C . ILE A 1 153 ? 10.159 1.595 -13.809 1.00 97.44 153 ILE A C 1
ATOM 1165 O O . ILE A 1 153 ? 10.873 0.778 -14.393 1.00 97.44 153 ILE A O 1
ATOM 1169 N N . THR A 1 154 ? 10.651 2.451 -12.915 1.00 97.31 154 THR A N 1
ATOM 1170 C CA . THR A 1 154 ? 12.077 2.504 -12.573 1.00 97.31 154 THR A CA 1
ATOM 1171 C C . THR A 1 154 ? 12.404 1.756 -11.279 1.00 97.31 154 THR A C 1
ATOM 1173 O O . THR A 1 154 ? 11.581 1.623 -10.373 1.00 97.31 154 THR A O 1
ATOM 1176 N N . GLN A 1 155 ? 13.661 1.311 -11.155 1.00 97.25 155 GLN A N 1
ATOM 1177 C CA . GLN A 1 155 ? 14.178 0.665 -9.940 1.00 97.25 155 GLN A CA 1
ATOM 1178 C C . GLN A 1 155 ? 13.998 1.548 -8.698 1.00 97.25 155 GLN A C 1
ATOM 1180 O O . GLN A 1 155 ? 13.559 1.075 -7.654 1.00 97.25 155 GLN A O 1
ATOM 1185 N N . SER A 1 156 ? 14.330 2.837 -8.807 1.00 97.44 156 SER A N 1
ATOM 1186 C CA . SER A 1 156 ? 14.273 3.785 -7.692 1.00 97.44 156 SER A CA 1
ATOM 1187 C C . SER A 1 156 ? 12.849 4.044 -7.211 1.00 97.44 156 SER A C 1
ATOM 1189 O O . SER A 1 156 ? 12.633 4.157 -6.004 1.00 97.44 156 SER A O 1
ATOM 1191 N N . GLU A 1 157 ? 11.885 4.126 -8.135 1.00 97.44 157 GLU A N 1
ATOM 1192 C CA . GLU A 1 157 ? 10.467 4.288 -7.798 1.00 97.44 157 GLU A CA 1
ATOM 1193 C C . GLU A 1 157 ? 9.953 3.079 -7.017 1.00 97.44 157 GLU A C 1
ATOM 1195 O O . GLU A 1 157 ? 9.344 3.250 -5.963 1.00 97.44 157 GLU A O 1
ATOM 1200 N N . VAL A 1 158 ? 10.238 1.861 -7.490 1.00 98.44 158 VAL A N 1
ATOM 1201 C CA . VAL A 1 158 ? 9.777 0.626 -6.836 1.00 98.44 158 VAL A CA 1
ATOM 1202 C C . VAL A 1 158 ? 10.454 0.417 -5.489 1.00 98.44 158 VAL A C 1
ATOM 1204 O O . VAL A 1 158 ? 9.767 0.138 -4.512 1.00 98.44 158 VAL A O 1
ATOM 1207 N N . LEU A 1 159 ? 11.771 0.613 -5.395 1.00 97.94 159 LEU A N 1
ATOM 1208 C CA . LEU A 1 159 ? 12.490 0.484 -4.126 1.00 97.94 159 LEU A CA 1
ATOM 1209 C C . LEU A 1 159 ? 11.941 1.462 -3.077 1.00 97.94 159 LEU A C 1
ATOM 1211 O O . LEU A 1 159 ? 11.662 1.079 -1.940 1.00 97.94 159 LEU A O 1
ATOM 1215 N N . SER A 1 160 ? 11.726 2.717 -3.480 1.00 97.94 160 SER A N 1
ATOM 1216 C CA . SER A 1 160 ? 11.161 3.750 -2.605 1.00 97.94 160 SER A CA 1
ATOM 1217 C C . SER A 1 160 ? 9.712 3.438 -2.217 1.00 97.94 160 SER A C 1
ATOM 1219 O O . SER A 1 160 ? 9.316 3.693 -1.081 1.00 97.94 160 SER A O 1
ATOM 1221 N N . MET A 1 161 ? 8.927 2.857 -3.131 1.00 98.38 161 MET A N 1
ATOM 1222 C CA . MET A 1 161 ? 7.571 2.383 -2.859 1.00 98.38 161 MET A CA 1
ATOM 1223 C C . MET A 1 161 ? 7.564 1.233 -1.850 1.00 98.38 161 MET A C 1
ATOM 1225 O O . MET A 1 161 ? 6.836 1.317 -0.872 1.00 98.38 161 MET A O 1
ATOM 1229 N N . VAL A 1 162 ? 8.380 0.189 -2.026 1.00 98.56 162 VAL A N 1
ATOM 1230 C CA . VAL A 1 162 ? 8.413 -0.971 -1.113 1.00 98.56 162 VAL A CA 1
ATOM 1231 C C . VAL A 1 162 ? 8.797 -0.547 0.308 1.00 98.56 162 VAL A C 1
ATOM 1233 O O . VAL A 1 162 ? 8.125 -0.927 1.270 1.00 98.56 162 VAL A O 1
ATOM 1236 N N . ILE A 1 163 ? 9.834 0.283 0.450 1.00 98.00 163 ILE A N 1
ATOM 1237 C CA . ILE A 1 163 ? 10.269 0.811 1.754 1.00 98.00 163 ILE A CA 1
ATOM 1238 C C . ILE A 1 163 ? 9.190 1.720 2.354 1.00 98.00 163 ILE A C 1
ATOM 1240 O O . ILE A 1 163 ? 8.852 1.595 3.532 1.00 98.00 163 ILE A O 1
ATOM 1244 N N . GLY A 1 164 ? 8.636 2.621 1.541 1.00 98.12 164 GLY A N 1
ATOM 1245 C CA . GLY A 1 164 ? 7.620 3.577 1.968 1.00 98.12 164 GLY A CA 1
ATOM 1246 C C . GLY A 1 164 ? 6.325 2.908 2.420 1.00 98.12 164 GLY A C 1
ATOM 1247 O O . GLY A 1 164 ? 5.819 3.235 3.490 1.00 98.12 164 GLY A O 1
ATOM 1248 N N . VAL A 1 165 ? 5.831 1.930 1.658 1.00 98.44 165 VAL A N 1
ATOM 1249 C CA . VAL A 1 165 ? 4.638 1.147 2.005 1.00 98.44 165 VAL A CA 1
ATOM 1250 C C . VAL A 1 165 ? 4.866 0.378 3.298 1.00 98.44 165 VAL A C 1
ATOM 1252 O O . VAL A 1 165 ? 4.017 0.433 4.179 1.00 98.44 165 VAL A O 1
ATOM 1255 N N . ARG A 1 166 ? 6.022 -0.274 3.471 1.00 97.06 166 ARG A N 1
ATOM 1256 C CA . ARG A 1 166 ? 6.333 -0.969 4.728 1.00 97.06 166 ARG A CA 1
ATOM 1257 C C . ARG A 1 166 ? 6.300 -0.018 5.925 1.00 97.06 166 ARG A C 1
ATOM 1259 O O . ARG A 1 166 ? 5.650 -0.319 6.919 1.00 97.06 166 ARG A O 1
ATOM 1266 N N . GLY A 1 167 ? 6.938 1.146 5.804 1.00 96.44 167 GLY A N 1
ATOM 1267 C CA . GLY A 1 167 ? 6.910 2.168 6.852 1.00 96.44 167 GLY A CA 1
ATOM 1268 C C . GLY A 1 167 ? 5.503 2.708 7.128 1.00 96.44 167 GLY A C 1
ATOM 1269 O O . GLY A 1 167 ? 5.153 2.941 8.282 1.00 96.44 167 GLY A O 1
ATOM 1270 N N . PHE A 1 168 ? 4.680 2.873 6.091 1.00 97.06 168 PHE A N 1
ATOM 1271 C CA . PHE A 1 168 ? 3.284 3.288 6.223 1.00 97.06 168 PHE A CA 1
ATOM 1272 C C . PHE A 1 168 ? 2.449 2.243 6.974 1.00 97.06 168 PHE A C 1
ATOM 1274 O O . PHE A 1 168 ? 1.749 2.589 7.924 1.00 97.06 168 PHE A O 1
ATOM 1281 N N . VAL A 1 169 ? 2.559 0.969 6.589 1.00 94.50 169 VAL A N 1
ATOM 1282 C CA . VAL A 1 169 ? 1.860 -0.150 7.235 1.00 94.50 169 VAL A CA 1
ATOM 1283 C C . VAL A 1 169 ? 2.277 -0.269 8.695 1.00 94.50 169 VAL A C 1
ATOM 1285 O O . VAL A 1 169 ? 1.419 -0.256 9.569 1.00 94.50 169 VAL A O 1
ATOM 1288 N N . ASP A 1 170 ? 3.579 -0.301 8.985 1.00 92.38 170 ASP A N 1
ATOM 1289 C CA . ASP A 1 170 ? 4.065 -0.429 10.364 1.00 92.38 170 ASP A CA 1
ATOM 1290 C C . ASP A 1 170 ? 3.633 0.771 11.239 1.00 92.38 170 ASP A C 1
ATOM 1292 O O . ASP A 1 170 ? 3.398 0.609 12.438 1.00 92.38 170 ASP A O 1
ATOM 1296 N N . LYS A 1 171 ? 3.486 1.969 10.649 1.00 93.81 171 LYS A N 1
ATOM 1297 C CA . LYS A 1 171 ? 3.011 3.175 11.343 1.00 93.81 171 LYS A CA 1
ATOM 1298 C C . LYS A 1 171 ? 1.515 3.127 11.670 1.00 93.81 171 LYS A C 1
ATOM 1300 O O . LYS A 1 171 ? 1.135 3.519 12.771 1.00 93.81 171 LYS A O 1
ATOM 1305 N N . HIS A 1 172 ? 0.673 2.725 10.718 1.00 92.88 172 HIS A N 1
ATOM 1306 C CA . HIS A 1 172 ? -0.791 2.826 10.842 1.00 92.88 172 HIS A CA 1
ATOM 1307 C C . HIS A 1 172 ? -1.459 1.534 11.315 1.00 92.88 172 HIS A C 1
ATOM 1309 O O . HIS A 1 172 ? -2.544 1.582 11.889 1.00 92.88 172 HIS A O 1
ATOM 1315 N N . LEU A 1 173 ? -0.810 0.387 11.116 1.00 87.00 173 LEU A N 1
ATOM 1316 C CA . LEU A 1 173 ? -1.298 -0.947 11.466 1.00 87.00 173 LEU A CA 1
ATOM 1317 C C . LEU A 1 173 ? -0.258 -1.688 12.322 1.00 87.00 173 LEU A C 1
ATOM 1319 O O . LEU A 1 173 ? 0.267 -2.729 11.912 1.00 87.00 173 LEU A O 1
ATOM 1323 N N . PRO A 1 174 ? 0.080 -1.166 13.518 1.00 71.19 174 PRO A N 1
ATOM 1324 C CA . PRO A 1 174 ? 1.111 -1.761 14.350 1.00 71.19 174 PRO A CA 1
ATOM 1325 C C . PRO A 1 174 ? 0.775 -3.221 14.654 1.00 71.19 174 PRO A C 1
ATOM 1327 O O . PRO A 1 174 ? -0.311 -3.565 15.131 1.00 71.19 174 PRO A O 1
ATOM 1330 N N . ARG A 1 175 ? 1.742 -4.102 14.383 1.00 67.50 175 ARG A N 1
ATOM 1331 C CA . ARG A 1 175 ? 1.645 -5.508 14.768 1.00 67.50 175 ARG A CA 1
ATOM 1332 C C . ARG A 1 175 ? 1.636 -5.583 16.291 1.00 67.50 175 ARG A C 1
ATOM 1334 O O . ARG A 1 175 ? 2.527 -5.049 16.950 1.00 67.50 175 ARG A O 1
ATOM 1341 N N . PHE A 1 176 ? 0.647 -6.273 16.851 1.00 59.06 176 PHE A N 1
ATOM 1342 C CA . PHE A 1 176 ? 0.646 -6.630 18.266 1.00 59.06 176 PHE A CA 1
ATOM 1343 C C . PHE A 1 176 ? 1.770 -7.643 18.502 1.00 59.06 176 PHE A C 1
ATOM 1345 O O . PHE A 1 176 ? 1.585 -8.846 18.345 1.00 59.06 176 PHE A O 1
ATOM 1352 N N . VAL A 1 177 ? 2.969 -7.148 18.809 1.00 46.75 177 VAL A N 1
ATOM 1353 C CA . VAL A 1 177 ? 4.087 -7.990 19.235 1.00 46.75 177 VAL A CA 1
ATOM 1354 C C . VAL A 1 177 ? 3.777 -8.479 20.646 1.00 46.75 177 VAL A C 1
ATOM 1356 O O . VAL A 1 177 ? 3.606 -7.667 21.559 1.00 46.75 177 VAL A O 1
ATOM 1359 N N . GLU A 1 178 ? 3.695 -9.801 20.809 1.00 43.44 178 GLU A N 1
ATOM 1360 C CA . GLU A 1 178 ? 3.508 -10.497 22.084 1.00 43.44 178 GLU A CA 1
ATOM 1361 C C . GLU A 1 178 ? 4.391 -9.897 23.192 1.00 43.44 178 GLU A C 1
ATOM 1363 O O . GLU A 1 178 ? 5.585 -10.171 23.288 1.00 43.44 178 GLU A O 1
ATOM 1368 N N . HIS A 1 179 ? 3.795 -9.117 24.095 1.00 37.78 179 HIS A N 1
ATOM 1369 C CA . HIS A 1 179 ? 4.421 -8.698 25.354 1.00 37.78 179 HIS A CA 1
ATOM 1370 C C . HIS A 1 179 ? 4.300 -9.790 26.436 1.00 37.78 179 HIS A C 1
ATOM 1372 O O . HIS A 1 179 ? 4.030 -9.508 27.602 1.00 37.78 179 HIS A O 1
ATOM 1378 N N . LEU A 1 180 ? 4.498 -11.064 26.075 1.00 41.16 180 LEU A N 1
ATOM 1379 C CA . LEU A 1 180 ? 4.396 -12.197 27.009 1.00 41.16 180 LEU A CA 1
ATOM 1380 C C . LEU A 1 180 ? 5.745 -12.808 27.415 1.00 41.16 180 LEU A C 1
ATOM 1382 O O . LEU A 1 180 ? 5.801 -13.969 27.813 1.00 41.16 180 LEU A O 1
ATOM 1386 N N . THR A 1 181 ? 6.835 -12.036 27.403 1.00 37.06 181 THR A N 1
ATOM 1387 C CA . THR A 1 181 ? 8.168 -12.537 27.804 1.00 37.06 181 THR A CA 1
ATOM 1388 C C . THR A 1 181 ? 8.825 -11.819 28.988 1.00 37.06 181 THR A C 1
ATOM 1390 O O . THR A 1 181 ? 10.023 -11.989 29.195 1.00 37.06 181 THR A O 1
ATOM 1393 N N . SER A 1 182 ? 8.090 -11.083 29.840 1.00 35.09 182 SER A N 1
ATOM 1394 C CA . SER A 1 182 ? 8.713 -10.462 31.035 1.00 35.09 182 SER A CA 1
ATOM 1395 C C . SER A 1 182 ? 8.011 -10.646 32.389 1.00 35.09 182 SER A C 1
ATOM 1397 O O . SER A 1 182 ? 8.597 -10.296 33.412 1.00 35.09 182 SER A O 1
ATOM 1399 N N . ALA A 1 183 ? 6.821 -11.254 32.471 1.00 35.78 183 ALA A N 1
ATOM 1400 C CA . ALA A 1 183 ? 6.023 -11.234 33.710 1.00 35.78 183 ALA A CA 1
ATOM 1401 C C . ALA A 1 183 ? 5.930 -12.560 34.502 1.00 35.78 183 ALA A C 1
ATOM 1403 O O . ALA A 1 183 ? 5.031 -12.711 35.329 1.00 35.78 183 ALA A O 1
ATOM 1404 N N . THR A 1 184 ? 6.847 -13.518 34.319 1.00 36.41 184 THR A N 1
ATOM 1405 C CA . THR A 1 184 ? 6.869 -14.777 35.111 1.00 36.41 184 THR A CA 1
ATOM 1406 C C . THR A 1 184 ? 8.109 -14.996 35.977 1.00 36.41 184 THR A C 1
ATOM 1408 O O . THR A 1 184 ? 8.201 -16.025 36.641 1.00 36.41 184 THR A O 1
ATOM 1411 N N . SER A 1 185 ? 9.010 -14.015 36.101 1.00 38.47 185 SER A N 1
ATOM 1412 C CA . SER A 1 185 ? 10.172 -14.106 37.004 1.00 38.47 185 SER A CA 1
ATOM 1413 C C . SER A 1 185 ? 10.094 -13.130 38.184 1.00 38.47 185 SER A C 1
ATOM 1415 O O . SER A 1 185 ? 11.001 -12.341 38.410 1.00 38.47 185 SER A O 1
ATOM 1417 N N . SER A 1 186 ? 8.992 -13.139 38.945 1.00 38.94 186 SER A N 1
ATOM 1418 C CA . SER A 1 186 ? 9.003 -12.668 40.344 1.00 38.94 186 SER A CA 1
ATOM 1419 C C . SER A 1 186 ? 7.721 -13.053 41.097 1.00 38.94 186 SER A C 1
ATOM 1421 O O . SER A 1 186 ? 6.917 -12.214 41.494 1.00 38.94 186 SER A O 1
ATOM 1423 N N . ARG A 1 187 ? 7.507 -14.350 41.337 1.00 37.06 187 ARG A N 1
ATOM 1424 C CA . ARG A 1 187 ? 6.753 -14.785 42.525 1.00 37.06 187 ARG A CA 1
ATOM 1425 C C . ARG A 1 187 ? 7.726 -15.458 43.475 1.00 37.06 187 ARG A C 1
ATOM 1427 O O . ARG A 1 187 ? 7.852 -16.678 43.499 1.00 37.06 187 ARG A O 1
ATOM 1434 N N . ARG A 1 188 ? 8.422 -14.639 44.271 1.00 36.47 188 ARG A N 1
ATOM 1435 C CA . ARG A 1 188 ? 8.984 -15.115 45.536 1.00 36.47 188 ARG A CA 1
ATOM 1436 C C . ARG A 1 188 ? 7.816 -15.589 46.394 1.00 36.47 188 ARG A C 1
ATOM 1438 O O . ARG A 1 188 ? 6.877 -14.842 46.655 1.00 36.47 188 ARG A O 1
ATOM 1445 N N . LEU A 1 189 ? 7.885 -16.855 46.775 1.00 38.00 189 LEU A N 1
ATOM 1446 C CA . LEU A 1 189 ? 7.033 -17.492 47.764 1.00 38.00 189 LEU A CA 1
ATOM 1447 C C . LEU A 1 189 ? 7.043 -16.653 49.052 1.00 38.00 189 LEU A C 1
ATOM 1449 O O . LEU A 1 189 ? 8.082 -16.525 49.697 1.00 38.00 189 LEU A O 1
ATOM 1453 N N . HIS A 1 190 ? 5.896 -16.094 49.436 1.00 37.19 190 HIS A N 1
ATOM 1454 C CA . HIS A 1 190 ? 5.691 -15.663 50.816 1.00 37.19 190 HIS A CA 1
ATOM 1455 C C . HIS A 1 190 ? 5.425 -16.904 51.684 1.00 37.19 190 HIS A C 1
ATOM 1457 O O . HIS A 1 190 ? 4.589 -17.734 51.307 1.00 37.19 190 HIS A O 1
ATOM 1463 N N . PRO A 1 191 ? 6.099 -17.059 52.836 1.00 39.53 191 PRO A N 1
ATOM 1464 C CA . PRO A 1 191 ? 5.800 -18.139 53.763 1.00 39.53 191 PRO A CA 1
ATOM 1465 C C . PRO A 1 191 ? 4.450 -17.890 54.452 1.00 39.53 191 PRO A C 1
ATOM 1467 O O . PRO A 1 191 ? 4.102 -16.760 54.796 1.00 39.53 191 PRO A O 1
ATOM 147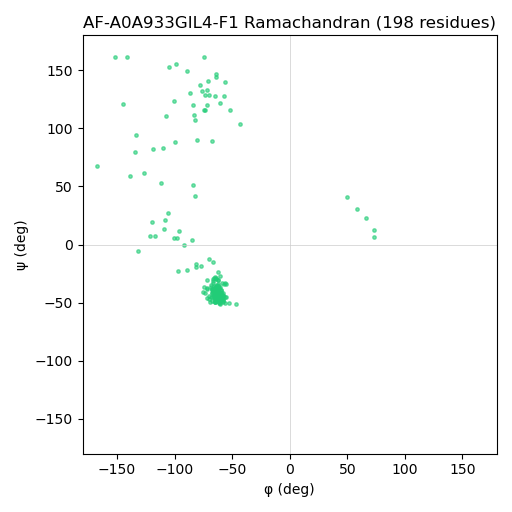0 N N . ARG A 1 192 ? 3.675 -18.966 54.629 1.00 37.16 192 ARG A N 1
ATOM 1471 C CA . ARG A 1 192 ? 2.377 -18.956 55.321 1.00 37.16 192 ARG A CA 1
ATOM 1472 C C . ARG A 1 192 ? 2.540 -18.581 56.805 1.00 37.16 192 ARG A C 1
ATOM 1474 O O . ARG A 1 192 ? 3.525 -18.999 57.414 1.00 37.16 192 ARG A O 1
ATOM 1481 N N . PRO A 1 193 ? 1.565 -17.888 57.418 1.00 38.53 193 PRO A N 1
ATOM 1482 C CA . PRO A 1 193 ? 1.574 -17.638 58.854 1.00 38.53 193 PRO A CA 1
ATOM 1483 C C . PRO A 1 193 ? 1.271 -18.927 59.632 1.00 38.53 193 PRO A C 1
ATOM 1485 O O . PRO A 1 193 ? 0.343 -19.674 59.316 1.00 38.53 193 PRO A O 1
ATOM 1488 N N . ASN A 1 194 ? 2.090 -19.181 60.650 1.00 41.38 194 ASN A N 1
ATOM 1489 C CA . ASN A 1 194 ? 2.019 -20.333 61.540 1.00 41.38 194 ASN A CA 1
ATOM 1490 C C . ASN A 1 194 ? 0.966 -20.076 62.635 1.00 41.38 194 ASN A C 1
ATOM 1492 O O . ASN A 1 194 ? 1.197 -19.273 63.538 1.00 41.38 194 ASN A O 1
ATOM 1496 N N . TYR A 1 195 ? -0.193 -20.736 62.564 1.00 45.44 195 TYR A N 1
ATOM 1497 C CA . TYR A 1 195 ? -1.163 -20.752 63.665 1.00 45.44 195 TYR A CA 1
ATOM 1498 C C . TYR A 1 195 ? -0.731 -21.791 64.709 1.00 45.44 195 TYR A C 1
ATOM 1500 O O . TYR A 1 195 ? -1.084 -22.969 64.636 1.00 45.44 195 TYR A O 1
ATOM 1508 N N . GLY A 1 196 ? 0.066 -21.337 65.677 1.00 41.66 196 GLY A N 1
ATOM 1509 C CA . GLY A 1 196 ? 0.445 -22.100 66.863 1.00 41.66 196 GLY A CA 1
ATOM 1510 C C . GLY A 1 196 ? -0.713 -22.222 67.858 1.00 41.66 196 GLY A C 1
ATOM 1511 O O . GLY A 1 196 ? -1.347 -21.237 68.227 1.00 41.66 196 GLY A O 1
ATOM 1512 N N . ARG A 1 197 ? -0.978 -23.466 68.263 1.00 43.31 197 ARG A N 1
ATOM 1513 C CA . ARG A 1 197 ? -2.009 -23.928 69.201 1.00 43.31 197 ARG A CA 1
ATOM 1514 C C . ARG A 1 197 ? -1.935 -23.251 70.576 1.00 43.31 197 ARG A C 1
ATOM 1516 O O . ARG A 1 197 ? -0.864 -23.172 71.168 1.00 43.31 197 ARG A O 1
ATOM 1523 N N . ARG A 1 198 ? -3.108 -22.933 71.139 1.00 44.69 198 ARG A N 1
ATOM 1524 C CA . ARG A 1 198 ? -3.337 -22.956 72.594 1.00 44.69 198 ARG A CA 1
ATOM 1525 C C . ARG A 1 198 ? -3.346 -24.407 73.063 1.00 44.69 198 ARG A C 1
ATOM 1527 O O . ARG A 1 198 ? -4.139 -25.181 72.532 1.00 44.69 198 ARG A O 1
ATOM 1534 N N . VAL A 1 199 ? -2.558 -24.736 74.082 1.00 52.28 199 VAL A N 1
ATOM 1535 C CA . VAL A 1 199 ? -2.871 -25.810 75.034 1.00 52.28 199 VAL A CA 1
ATOM 1536 C C . VAL A 1 199 ? -2.358 -25.368 76.407 1.00 52.28 199 VAL A C 1
ATOM 1538 O O . VAL A 1 199 ? -1.172 -25.082 76.527 1.00 52.28 199 VAL A O 1
ATOM 1541 N N . THR A 1 200 ? -3.310 -25.302 77.349 1.00 55.56 200 THR A N 1
ATOM 1542 C CA . THR A 1 200 ? -3.225 -25.235 78.827 1.00 55.56 200 THR A CA 1
ATOM 1543 C C . THR A 1 200 ? -2.336 -24.181 79.468 1.00 55.56 200 THR A C 1
ATOM 1545 O O . THR A 1 200 ? -1.101 -24.359 79.454 1.00 55.56 200 THR A O 1
#

Foldseek 3Di:
DVVVVLVVQLVVCVVVVNVVSNVVSVVVVVVCVVVVVDDDVVLQVLVVVLVVLLVQLVVLLVVLVVDPDPVSNLVSLLSSLQSLQVSLQVLLVVLCVVVVQDDDPVPGGLLRSLCSQDDVVVPRPNDDPVVSVLSVLSRVSNVCSVVVVSVVGDSVSSVCSSVVSVVVCCVRPPDPDDPPPDPPPDDDDDDDDDPDDDDD

Radius of gyration: 25.52 Å; Cα contacts (8 Å, |Δi|>4): 173; chains: 1; bounding box: 52×46×99 Å

Nearest PDB structures (foldseek):
  7bxo-assembly1_F  TM=7.029E-01  e=2.135E-01  Shewanella oneidensis MR-1

Solvent-accessible surface area (backbone atoms only — not comparable to full-atom values): 11447 Å² total; per-residue (Å²): 119,67,70,61,52,39,52,52,50,24,52,56,17,58,77,64,73,35,65,68,53,26,51,52,30,49,50,50,52,51,49,30,40,77,72,57,75,55,69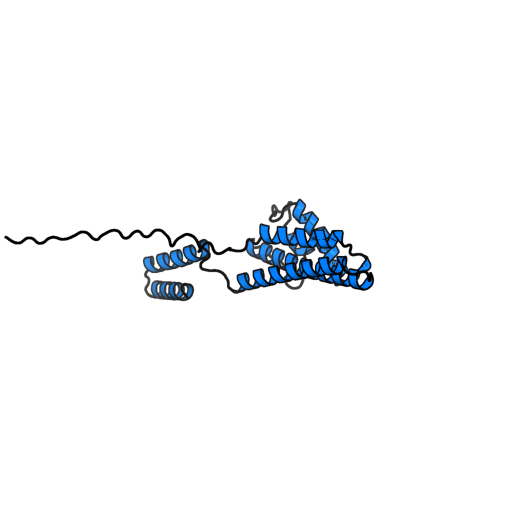,57,68,67,59,55,52,50,52,51,52,42,51,50,36,47,52,49,19,49,53,26,47,54,50,26,70,75,42,83,51,67,69,61,21,25,50,26,41,25,52,18,24,39,35,34,40,52,42,47,38,54,50,44,51,52,52,28,58,75,70,72,50,87,76,57,85,93,75,62,45,50,65,58,43,49,50,69,38,45,31,75,95,75,76,31,65,82,46,52,77,67,53,52,54,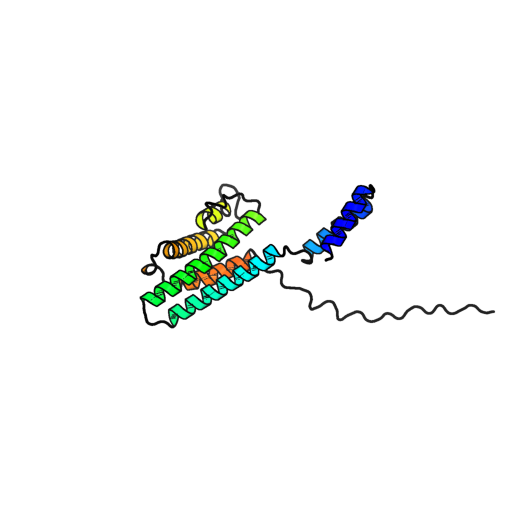50,47,52,53,43,39,52,53,20,50,31,28,78,69,69,41,28,89,78,57,52,70,68,60,39,55,51,38,48,54,47,43,51,55,50,42,54,70,76,58,63,76,86,71,82,86,82,83,76,87,82,86,79,79,78,82,77,82,78,86,81,87,77,77,90,78,136

Mean predicted aligned error: 11.82 Å

pLDDT: mean 84.14, std 19.11, range [35.09, 98.69]

Sequence (200 aa):
MMSIIYAQVNKSALDKADPFRAVAASRGVVKLFDEGGLTSPRLAIAHEIEGDLLNLAQSQTEAAERTTDSTRKHVHLAIAAFLAGAAVEDALRRLCDAHGITYDPQRASIAKLQSALFQPAHQIEVISSTENKQLTAWGDTRNKADHGRFSEITQSEVLSMVIGVRGFVDKHLPRFVEHLTSATSSRRLHPRPNYGRRVT

Secondary structure (DSSP, 8-state):
-HHHHHHHHHHHHHHTT-HHHHHHHHHHHHHHHHTTSS--HHHHHHHHHHHHHHHHHHHHHHHHHH---HHHHHHHHHHHHHHHHHHHHHHHHHHHHHTT----TTT--HHHHHHHHEEGGGTEESS-HHHHHHHHHHHHHHHHHHTT-GGG--HHHHHHHHHHHHHHHHHHS-------SSSSS----PPPP--PPP--